Protein AF-0000000078547841 (afdb_homodimer)

Solvent-accessible surface area (backbone atoms only — not comparable to full-atom values): 15815 Å² total; per-residue (Å²): 136,62,46,49,28,33,19,36,40,67,31,42,37,15,54,51,35,58,75,39,61,17,53,66,56,80,77,38,62,38,64,30,73,57,40,68,60,50,42,42,52,40,27,74,70,64,41,69,25,53,32,37,41,40,32,30,44,45,35,71,50,67,83,92,52,48,60,44,21,42,38,66,70,71,72,32,65,69,44,47,48,27,49,48,55,21,38,34,76,82,11,38,43,34,33,45,30,30,21,49,70,50,48,67,66,54,50,33,54,57,49,37,66,69,43,46,90,58,23,65,27,63,45,61,44,81,52,56,55,35,48,34,37,35,34,34,20,55,45,65,64,93,49,68,76,65,60,29,57,54,44,61,31,44,62,44,75,135,62,45,50,28,32,19,36,43,70,30,43,40,15,56,52,34,59,77,38,61,15,52,67,56,80,75,40,62,40,67,30,73,55,38,66,60,49,41,44,51,40,26,74,68,65,41,70,24,54,32,38,42,41,34,31,48,42,35,70,49,68,84,90,50,48,60,45,22,41,36,65,71,72,71,32,65,69,45,47,48,28,50,47,55,22,39,34,77,83,10,38,43,34,33,44,30,31,22,48,71,49,50,67,66,56,49,34,54,56,50,37,66,70,43,46,89,60,26,66,27,64,47,62,44,80,51,59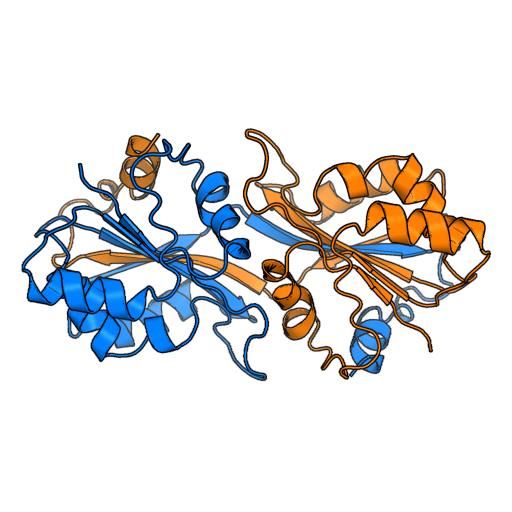,54,37,47,34,37,37,35,34,18,54,45,65,64,91,50,68,76,65,59,29,56,54,45,62,32,43,62,48,77

Foldseek 3Di:
DAEAEAAAPPPQVVCCCVLVVPPPDPPHDPPDNCSQVVLQVCLVVQAADQEYEYRAFDPDADPPFFKRPDDCSCLDLSNLQSNLSRYDPNHDYYGDIDGDPDDQVRVQVVSCVSNVVRDVDDHDDDTPDDDDDDDDDPDDDPDPVVCCCVVVVVVVD/DAEAEAAAPPPQCVCCCVLVVDPPDPPHDPPDNCSQVVLQVCLVVQAADQEYEYRAFDPDADPPFFKRPDDCSCLDLSNLQSNLSRYDPNHDYYGDIDGDPDDQVRVQVVSCVSNVVRDVDDHDDDTPDDDDDDDDDPDDDPDPVPCCCVVVVVVVD

Secondary structure (DSSP, 8-state):
--EEEEESSGGGHHIIIIITT----GGGEE--TTHHHHHHHHHHTT--EEEEEEE---SSPPTT-SEEES-GGGGSHHHHHHHHHHEEEEEEEEEEEEEES--HHHHHHHHHHHHTTT-SEEEEEE-SEEEEEEEEESS--SSGGG-THHHHHHTT-/--EEEEE-SGGGHHIIIIITT----GGGEE--TTHHHHHHHHHHTT--EEEEEEE---SSPPTT-SEEES-GGGGSHHHHHHHHHHEEEEEEEEEEEEEES--HHHHHHHHHHHHTTT-SEEEEEE-SEEEEEEEEESS--S-GGG-THHHHHHTT-

Sequence (314 aa):
MDITVVEISAQMVYIARKWFGMHFNDRHRIVIEDGAKFVEKEARNGRKYNAVLIDACDSLPAENVTIICPVSVFLEESFIKNTAQLMTNTGVAAFNVFSYTLTSDKVRELLTHRFSKYFDYCNTKETKVRNVIFYCMLHRPREEKQIDLMQFVQNISMDITVVEISAQMVYIARKWFGMHFNDRHRIVIEDGAKFVEKEARNGRKYNAVLIDACDSLPAENVTIICPVSVFLEESFIKNTAQLMTNTGVAAFNVFSYTLTSDKVRELLTHRFSKYFDYCNTKETKVRNVIFYCMLHRPREEKQIDLMQFVQNIS

Structure (mmCIF, N/CA/C/O backbone):
data_AF-0000000078547841-model_v1
#
loop_
_entity.id
_entity.type
_entity.pdbx_description
1 polymer 'PABS domain-containing protein'
#
loop_
_atom_site.group_PDB
_atom_site.id
_atom_site.type_symbol
_atom_site.label_atom_id
_atom_site.label_alt_id
_atom_site.label_comp_id
_atom_site.label_asym_id
_atom_site.label_entity_id
_atom_site.label_seq_id
_atom_site.pdbx_PDB_ins_code
_atom_site.Cartn_x
_atom_site.Cartn_y
_atom_site.Cartn_z
_atom_site.occupancy
_atom_site.B_iso_or_equiv
_atom_site.auth_seq_id
_atom_site.auth_comp_id
_atom_site.auth_asym_id
_atom_site.auth_atom_id
_atom_site.pdbx_PDB_model_num
ATOM 1 N N . MET A 1 1 ? -16.047 -23.172 -3.299 1 33.19 1 MET A N 1
ATOM 2 C CA . MET A 1 1 ? -14.797 -22.672 -3.85 1 33.19 1 MET A CA 1
ATOM 3 C C . MET A 1 1 ? -13.828 -22.281 -2.736 1 33.19 1 MET A C 1
ATOM 5 O O . MET A 1 1 ? -14.18 -21.516 -1.843 1 33.19 1 MET A O 1
ATOM 9 N N . ASP A 1 2 ? -12.742 -23.109 -2.451 1 44.53 2 ASP A N 1
ATOM 10 C CA . ASP A 1 2 ? -11.781 -22.969 -1.36 1 44.53 2 ASP A CA 1
ATOM 11 C C . ASP A 1 2 ? -10.727 -21.922 -1.688 1 44.53 2 ASP A C 1
ATOM 13 O O . ASP A 1 2 ? -10.102 -21.969 -2.75 1 44.53 2 ASP A O 1
ATOM 17 N N . ILE A 1 3 ? -10.828 -20.656 -1.245 1 43.09 3 ILE A N 1
ATOM 18 C CA . ILE A 1 3 ? -9.82 -19.625 -1.423 1 43.09 3 ILE A CA 1
ATOM 19 C C . ILE A 1 3 ? -8.953 -19.531 -0.167 1 43.09 3 ILE A C 1
ATOM 21 O O . ILE A 1 3 ? -9.469 -19.547 0.952 1 43.09 3 ILE A O 1
ATOM 25 N N . THR A 1 4 ? -7.648 -19.719 -0.216 1 45.94 4 THR A N 1
ATOM 26 C CA . THR A 1 4 ? -6.703 -19.516 0.878 1 45.94 4 THR A CA 1
ATOM 27 C C . THR A 1 4 ? -5.922 -18.219 0.7 1 45.94 4 THR A C 1
ATOM 29 O O . THR A 1 4 ? -5.387 -17.953 -0.378 1 45.94 4 THR A O 1
ATOM 32 N N . VAL A 1 5 ? -6.203 -17.281 1.557 1 45.31 5 VAL A N 1
ATOM 33 C CA . VAL A 1 5 ? -5.398 -16.062 1.549 1 45.31 5 VAL A CA 1
ATOM 34 C C . VAL A 1 5 ? -4.211 -16.219 2.496 1 45.31 5 VAL A C 1
ATOM 36 O O . VAL A 1 5 ? -4.375 -16.656 3.637 1 45.31 5 VAL A O 1
ATOM 39 N N . VAL A 1 6 ? -3.012 -16.172 2.041 1 44.88 6 VAL A N 1
ATOM 40 C CA . VAL A 1 6 ? -1.812 -16.188 2.873 1 44.88 6 VAL A CA 1
ATOM 41 C C . VAL A 1 6 ? -1.4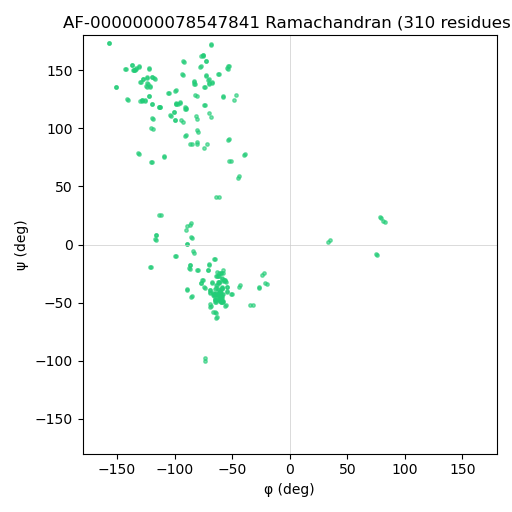06 -14.758 3.225 1 44.88 6 VAL A C 1
ATOM 43 O O . VAL A 1 6 ? -1.187 -13.93 2.336 1 44.88 6 VAL A O 1
ATOM 46 N N . GLU A 1 7 ? -1.906 -14.352 4.383 1 42.44 7 GLU A N 1
ATOM 47 C CA . GLU A 1 7 ? -1.508 -13.031 4.867 1 42.44 7 GLU A CA 1
ATOM 48 C C . GLU A 1 7 ? -0.293 -13.125 5.785 1 42.44 7 GLU A C 1
ATOM 50 O O . GLU A 1 7 ? -0.242 -13.984 6.672 1 42.44 7 GLU A O 1
ATOM 55 N N . ILE A 1 8 ? 0.848 -12.742 5.328 1 39.62 8 ILE A N 1
ATOM 56 C CA . ILE A 1 8 ? 1.891 -12.648 6.344 1 39.62 8 ILE A CA 1
ATOM 57 C C . ILE A 1 8 ? 1.646 -11.43 7.223 1 39.62 8 ILE A C 1
ATOM 59 O O . ILE A 1 8 ? 1.588 -11.539 8.453 1 39.62 8 ILE A O 1
ATOM 63 N N . SER A 1 9 ? 2.23 -10.414 7.07 1 39.59 9 SER A N 1
ATOM 64 C CA . SER A 1 9 ? 2.086 -9.328 8.039 1 39.59 9 SER A CA 1
ATOM 65 C C . SER A 1 9 ? 0.682 -8.734 7.996 1 39.59 9 SER A C 1
ATOM 67 O O . SER A 1 9 ? 0.081 -8.625 6.926 1 39.59 9 SER A O 1
ATOM 69 N N . ALA A 1 10 ? -0.112 -8.977 9.055 1 38.31 10 ALA A N 1
ATOM 70 C CA . ALA A 1 10 ? -1.427 -8.383 9.281 1 38.31 10 ALA A CA 1
ATOM 71 C C . ALA A 1 10 ? -1.601 -7.105 8.461 1 38.31 10 ALA A C 1
ATOM 73 O O . ALA A 1 10 ? -2.727 -6.672 8.211 1 38.31 10 ALA A O 1
ATOM 74 N N . GLN A 1 11 ? -0.599 -6.523 8.359 1 37.47 11 GLN A N 1
ATOM 75 C CA . GLN A 1 11 ? -0.683 -5.137 7.918 1 37.47 11 GLN A CA 1
ATOM 76 C C . GLN A 1 11 ? -1.225 -5.051 6.492 1 37.47 11 GLN A C 1
ATOM 78 O O . GLN A 1 11 ? -1.915 -4.09 6.145 1 37.47 11 GLN A O 1
ATOM 83 N N . MET A 1 12 ? -0.71 -5.824 5.672 1 38.03 12 MET A N 1
ATOM 84 C CA . MET A 1 12 ? -1.088 -5.578 4.281 1 38.03 12 MET A CA 1
ATOM 85 C C . MET A 1 12 ? -2.336 -6.371 3.91 1 38.03 12 MET A C 1
ATOM 87 O O . MET A 1 12 ? -2.6 -6.602 2.729 1 38.03 12 MET A O 1
ATOM 91 N N . VAL A 1 13 ? -2.969 -6.902 4.918 1 38.12 13 VAL A N 1
ATOM 92 C CA . VAL A 1 13 ? -4.141 -7.66 4.492 1 38.12 13 VAL A CA 1
ATOM 93 C C . VAL A 1 13 ? -5.09 -6.75 3.719 1 38.12 13 VAL A C 1
ATOM 95 O O . VAL A 1 13 ? -5.957 -7.23 2.98 1 38.12 13 VAL A O 1
ATOM 98 N N . TYR A 1 14 ? -4.902 -5.434 4.086 1 37.12 14 TYR A N 1
ATOM 99 C CA . TYR A 1 14 ? -5.992 -4.547 3.691 1 37.12 14 TYR A CA 1
ATOM 100 C C . TYR A 1 14 ? -6.105 -4.465 2.176 1 37.12 14 TYR A C 1
ATOM 102 O O . TYR A 1 14 ? -7.207 -4.316 1.638 1 37.12 14 TYR A O 1
ATOM 110 N N . ILE A 1 15 ? -4.91 -4.48 1.729 1 39.69 15 ILE A N 1
ATOM 111 C CA . ILE A 1 15 ? -5.102 -4.195 0.311 1 39.69 15 ILE A CA 1
ATOM 112 C C . ILE A 1 15 ? -6.062 -5.211 -0.298 1 39.69 15 ILE A C 1
ATOM 114 O O . ILE A 1 15 ? -6.801 -4.898 -1.234 1 39.69 15 ILE A O 1
ATOM 118 N N . ALA A 1 16 ? -5.867 -6.32 0.369 1 42.19 16 ALA A N 1
ATOM 119 C CA . ALA A 1 16 ? -6.637 -7.398 -0.25 1 42.19 16 ALA A CA 1
ATOM 120 C C . ALA A 1 16 ? -8.133 -7.16 -0.09 1 42.19 16 ALA A C 1
ATOM 122 O O . ALA A 1 16 ? -8.914 -7.445 -1.001 1 42.19 16 ALA A O 1
ATOM 123 N N . ARG A 1 17 ? -8.406 -6.754 1.161 1 40.66 17 ARG A N 1
ATOM 124 C CA . ARG A 1 17 ? -9.852 -6.695 1.352 1 40.66 17 ARG A CA 1
ATOM 125 C C . ARG A 1 17 ? -10.477 -5.652 0.433 1 40.66 17 ARG A C 1
ATOM 127 O O . ARG A 1 17 ? -11.531 -5.898 -0.168 1 40.66 17 ARG A O 1
ATOM 134 N N . LYS A 1 18 ? -10 -4.473 0.771 1 40.25 18 LYS A N 1
ATOM 135 C CA . LYS A 1 18 ? -10.672 -3.33 0.157 1 40.25 18 LYS A CA 1
ATOM 136 C C . LYS A 1 18 ? -10.469 -3.322 -1.355 1 40.25 18 LYS A C 1
ATOM 138 O O . LYS A 1 18 ? -11.398 -3.014 -2.107 1 40.25 18 LYS A O 1
ATOM 143 N N . TRP A 1 19 ? -9.18 -3.285 -1.521 1 39 19 TRP A N 1
ATOM 144 C CA . TRP A 1 19 ? -8.898 -3.139 -2.945 1 39 19 TRP A CA 1
ATOM 145 C C . TRP A 1 19 ? -9.531 -4.273 -3.746 1 39 19 TRP A C 1
ATOM 147 O O . TRP A 1 19 ? -9.734 -4.148 -4.957 1 39 19 TRP A O 1
ATOM 157 N N . PHE A 1 20 ? -9.523 -5.363 -2.869 1 41.03 20 PHE A N 1
ATOM 158 C CA . PHE A 1 20 ? -10.203 -6.441 -3.582 1 41.03 20 PHE A CA 1
ATOM 159 C C . PHE A 1 20 ? -11.711 -6.367 -3.373 1 41.03 20 PHE A C 1
ATOM 161 O O . PHE A 1 20 ? -12.461 -7.176 -3.924 1 41.03 20 PHE A O 1
ATOM 168 N N . GLY A 1 21 ? -12.094 -5.215 -2.928 1 38.94 21 GLY A N 1
ATOM 169 C CA . GLY A 1 21 ? -13.523 -5.172 -2.688 1 38.94 21 GLY A CA 1
ATOM 170 C C . GLY A 1 21 ? -14.094 -6.488 -2.186 1 38.94 21 GLY A C 1
ATOM 171 O O . GLY A 1 21 ? -15.289 -6.75 -2.328 1 38.94 21 GLY A O 1
ATOM 172 N N . MET A 1 22 ? -13.297 -7.379 -1.97 1 37.25 22 MET A N 1
ATOM 173 C CA . MET A 1 22 ? -13.797 -8.703 -1.611 1 37.25 22 MET A CA 1
ATOM 174 C C . MET A 1 22 ? -14.18 -8.758 -0.137 1 37.25 22 MET A C 1
ATOM 176 O O . MET A 1 22 ? -13.414 -8.328 0.727 1 37.25 22 MET A O 1
ATOM 180 N N . HIS A 1 23 ? -15.305 -8.414 0.201 1 37.41 23 HIS A N 1
ATOM 181 C CA . HIS A 1 23 ? -15.789 -8.812 1.518 1 37.41 23 HIS A CA 1
ATOM 182 C C . HIS A 1 23 ? -15.359 -10.234 1.854 1 37.41 23 HIS A C 1
ATOM 184 O O . HIS A 1 23 ? -15.805 -11.188 1.216 1 37.41 23 HIS A O 1
ATOM 190 N N . PHE A 1 24 ? -14.102 -10.398 2.227 1 36.31 24 PHE A N 1
ATOM 191 C CA . PHE A 1 24 ? -13.695 -11.727 2.66 1 36.31 24 PHE A CA 1
ATOM 192 C C . PHE A 1 24 ? -14.633 -12.25 3.744 1 36.31 24 PHE A C 1
ATOM 194 O O . PHE A 1 24 ? -14.906 -11.555 4.727 1 36.31 24 PHE A O 1
ATOM 201 N N . ASN A 1 25 ? -15.531 -12.852 3.314 1 36.34 25 ASN A N 1
ATOM 202 C CA . ASN A 1 25 ? -16.094 -13.625 4.418 1 36.34 25 ASN A CA 1
ATOM 203 C C . ASN A 1 25 ? -15.008 -14.367 5.195 1 36.34 25 ASN A C 1
ATOM 205 O O . ASN A 1 25 ? -13.938 -14.648 4.656 1 36.34 25 ASN A O 1
ATOM 209 N N . ASP A 1 26 ? -14.977 -14.109 6.543 1 40.5 26 ASP A N 1
ATOM 210 C CA . ASP A 1 26 ? -14.094 -14.68 7.555 1 40.5 26 ASP A CA 1
ATOM 211 C C . ASP A 1 26 ? -13.523 -16.016 7.0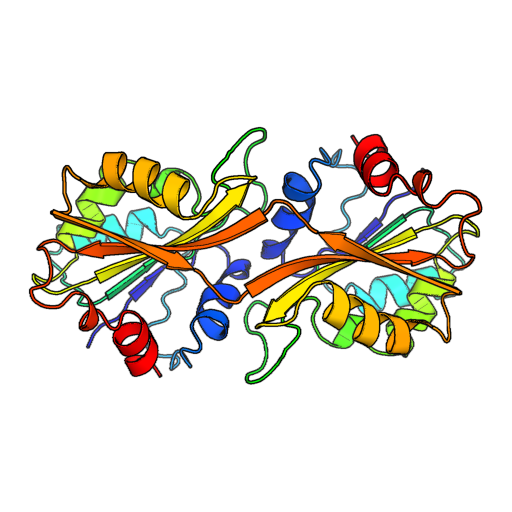94 1 40.5 26 ASP A C 1
ATOM 213 O O . ASP A 1 26 ? -12.516 -16.484 7.629 1 40.5 26 ASP A O 1
ATOM 217 N N . ARG A 1 27 ? -14.188 -16.672 6.219 1 35.16 27 ARG A N 1
ATOM 218 C CA . ARG A 1 27 ? -13.812 -18.078 6.211 1 35.16 27 ARG A CA 1
ATOM 219 C C . ARG A 1 27 ? -12.398 -18.281 5.676 1 35.16 27 ARG A C 1
ATOM 221 O O . ARG A 1 27 ? -11.734 -19.25 6.008 1 35.16 27 ARG A O 1
ATOM 228 N N . HIS A 1 28 ? -11.93 -17.781 4.523 1 41.41 28 HIS A N 1
ATOM 229 C CA . HIS A 1 28 ? -10.68 -18.406 4.105 1 41.41 28 HIS A CA 1
ATOM 230 C C . HIS A 1 28 ? -9.531 -17.406 4.145 1 41.41 28 HIS A C 1
ATOM 232 O O . HIS A 1 28 ? -8.852 -17.203 3.137 1 41.41 28 HIS A O 1
ATOM 238 N N . ARG A 1 29 ? -9.664 -16.438 4.953 1 45.22 29 ARG A N 1
ATOM 239 C CA . ARG A 1 29 ? -8.469 -15.617 5.145 1 45.22 29 ARG A CA 1
ATOM 240 C C . ARG A 1 29 ? -7.445 -16.328 6.012 1 45.22 29 ARG A C 1
ATOM 242 O O . ARG A 1 29 ? -7.75 -16.75 7.129 1 45.22 29 ARG A O 1
ATOM 249 N N . ILE A 1 30 ? -6.582 -17.234 5.508 1 40.22 30 ILE A N 1
ATOM 250 C CA . ILE A 1 30 ? -5.543 -17.734 6.398 1 40.22 30 ILE A CA 1
ATOM 251 C C . ILE A 1 30 ? -4.355 -16.781 6.398 1 40.22 30 ILE A C 1
ATOM 253 O O . ILE A 1 30 ? -3.732 -16.547 5.359 1 40.22 30 ILE A O 1
ATOM 257 N N . VAL A 1 31 ? -4.434 -15.789 7.258 1 44.47 31 VAL A N 1
ATOM 258 C CA . VAL A 1 31 ? -3.248 -15 7.582 1 44.47 31 VAL A CA 1
ATOM 259 C C . VAL A 1 31 ? -2.111 -15.93 8 1 44.47 31 VAL A C 1
ATOM 261 O O . VAL A 1 31 ? -2.166 -16.547 9.07 1 44.47 31 VAL A O 1
ATOM 264 N N . ILE A 1 32 ? -1.515 -16.672 7.098 1 46.28 32 ILE A N 1
ATOM 265 C CA . ILE A 1 32 ? -0.517 -17.594 7.617 1 46.28 32 ILE A CA 1
ATOM 266 C C . ILE A 1 32 ? 0.805 -16.859 7.84 1 46.28 32 ILE A C 1
ATOM 268 O O . ILE A 1 32 ? 1.308 -16.188 6.938 1 46.28 32 ILE A O 1
ATOM 272 N N . GLU A 1 33 ? 1.204 -16.672 9.008 1 53.75 33 GLU A N 1
ATOM 273 C CA . GLU A 1 33 ? 2.504 -16.156 9.438 1 53.75 33 GLU A CA 1
ATOM 274 C C . GLU A 1 33 ? 3.613 -16.609 8.5 1 53.75 33 GLU A C 1
ATOM 276 O O . GLU A 1 33 ? 4.48 -15.828 8.109 1 53.75 33 GLU A O 1
ATOM 281 N N . ASP A 1 34 ? 3.773 -17.859 8.195 1 66.62 34 ASP A N 1
ATOM 282 C CA . ASP A 1 34 ? 4.773 -18.344 7.246 1 66.62 34 ASP A CA 1
ATOM 283 C C . ASP A 1 34 ? 4.117 -18.828 5.957 1 66.62 34 ASP A C 1
ATOM 285 O O . ASP A 1 34 ? 3.953 -20.031 5.754 1 66.62 34 ASP A O 1
ATOM 289 N N . GLY A 1 35 ? 3.688 -18.016 5.129 1 73.56 35 GLY A N 1
ATOM 290 C CA . GLY A 1 35 ? 2.959 -18.297 3.902 1 73.56 35 GLY A CA 1
ATOM 291 C C . GLY A 1 35 ? 3.678 -19.266 2.992 1 73.56 35 GLY A C 1
ATOM 292 O O . GLY A 1 35 ? 3.053 -20.156 2.418 1 73.56 35 GLY A O 1
ATOM 293 N N . ALA A 1 36 ? 4.965 -19.156 2.969 1 82.88 36 ALA A N 1
ATOM 294 C CA . ALA A 1 36 ? 5.727 -20.031 2.088 1 82.88 36 ALA A CA 1
ATOM 295 C C . ALA A 1 36 ? 5.684 -21.484 2.586 1 82.88 36 ALA A C 1
ATOM 297 O O . ALA A 1 36 ? 5.527 -22.406 1.795 1 82.88 36 ALA A O 1
ATOM 298 N N . LYS A 1 37 ? 5.809 -21.656 3.855 1 84.06 37 LYS A N 1
ATOM 299 C CA . LYS A 1 37 ? 5.762 -23 4.441 1 84.06 37 LYS A CA 1
ATOM 300 C C . LYS A 1 37 ? 4.379 -23.625 4.277 1 84.06 37 LYS A C 1
ATOM 302 O O . LYS A 1 37 ? 4.258 -24.812 3.998 1 84.06 37 LYS A O 1
ATOM 307 N N . PHE A 1 38 ? 3.43 -22.844 4.496 1 81.81 38 PHE A N 1
ATOM 308 C CA . PHE A 1 38 ? 2.061 -23.312 4.328 1 81.81 38 PHE A CA 1
ATOM 309 C C . PHE A 1 38 ? 1.827 -23.797 2.904 1 81.81 38 PHE A C 1
ATOM 311 O O . PHE A 1 38 ? 1.297 -24.891 2.697 1 81.81 38 PHE A O 1
ATOM 318 N N . VAL A 1 39 ? 2.223 -22.984 1.973 1 86.19 39 VAL A N 1
ATOM 319 C CA . VAL A 1 39 ? 2.023 -23.328 0.568 1 86.19 39 VAL A CA 1
ATOM 320 C C . VAL A 1 39 ? 2.768 -24.625 0.24 1 86.19 39 VAL A C 1
ATOM 322 O O . VAL A 1 39 ? 2.229 -25.5 -0.44 1 86.19 39 VAL A O 1
ATOM 325 N N . GLU A 1 40 ? 3.953 -24.703 0.75 1 90.25 40 GLU A N 1
ATOM 326 C CA . GLU A 1 40 ? 4.742 -25.906 0.529 1 90.25 40 GLU A CA 1
ATOM 327 C C . GLU A 1 40 ? 4.035 -27.141 1.088 1 90.25 40 GLU A C 1
ATOM 329 O O . GLU A 1 40 ? 3.951 -28.172 0.418 1 90.25 40 GLU A O 1
ATOM 334 N N . LYS A 1 41 ? 3.584 -27.062 2.277 1 87.88 41 LYS A N 1
ATOM 335 C CA . LYS A 1 41 ? 2.9 -28.172 2.934 1 87.88 41 LYS A CA 1
ATOM 336 C C . LYS A 1 41 ? 1.642 -28.562 2.172 1 87.88 41 LYS A C 1
ATOM 338 O O . LYS A 1 41 ? 1.395 -29.75 1.95 1 87.88 41 LYS A O 1
ATOM 343 N N . GLU A 1 42 ? 0.858 -27.547 1.832 1 85.19 42 GLU A N 1
ATOM 344 C CA . GLU A 1 42 ? -0.371 -27.828 1.092 1 85.19 42 GLU A CA 1
ATOM 345 C C . GLU A 1 42 ? -0.074 -28.5 -0.242 1 85.19 42 GLU A C 1
ATOM 347 O O . GLU A 1 42 ? -0.79 -29.422 -0.651 1 85.19 42 GLU A O 1
ATOM 352 N N . ALA A 1 43 ? 0.942 -28.031 -0.88 1 90.38 43 ALA A N 1
ATOM 353 C CA . ALA A 1 43 ? 1.34 -28.625 -2.154 1 90.38 43 ALA A CA 1
ATOM 354 C C . ALA A 1 43 ? 1.738 -30.094 -1.979 1 90.38 43 ALA A C 1
ATOM 356 O O . ALA A 1 43 ? 1.315 -30.953 -2.752 1 90.38 43 ALA A O 1
ATOM 357 N N . ARG A 1 44 ? 2.506 -30.359 -0.983 1 94.44 44 ARG A N 1
ATOM 358 C CA . ARG A 1 44 ? 2.951 -31.734 -0.703 1 94.44 44 ARG A CA 1
ATOM 359 C C . ARG A 1 44 ? 1.767 -32.656 -0.419 1 94.44 44 ARG A C 1
ATOM 361 O O . ARG A 1 44 ? 1.788 -33.812 -0.776 1 94.44 44 ARG A O 1
ATOM 368 N N . ASN A 1 45 ? 0.791 -32.062 0.15 1 93.31 45 ASN A N 1
ATOM 369 C CA . ASN A 1 45 ? -0.383 -32.844 0.522 1 93.31 45 ASN A CA 1
ATOM 370 C C . ASN A 1 45 ? -1.345 -33 -0.651 1 93.31 45 ASN A C 1
ATOM 372 O O . ASN A 1 45 ? -2.389 -33.656 -0.521 1 93.31 45 ASN A O 1
ATOM 376 N N . GLY A 1 46 ? -1.092 -32.406 -1.667 1 92.81 46 GLY A N 1
ATOM 377 C CA . GLY A 1 46 ? -1.881 -32.562 -2.877 1 92.81 46 GLY A CA 1
ATOM 378 C C . GLY A 1 46 ? -3.156 -31.734 -2.875 1 92.81 46 GLY A C 1
ATOM 379 O O . GLY A 1 46 ? -4.098 -32.031 -3.615 1 92.81 46 GLY A O 1
ATOM 380 N N . ARG A 1 47 ? -3.152 -30.719 -2.02 1 83.75 47 ARG A N 1
ATOM 381 C CA . ARG A 1 47 ? -4.332 -29.859 -1.967 1 83.75 47 ARG A CA 1
ATOM 382 C C . ARG A 1 47 ? -4.422 -28.969 -3.203 1 83.75 47 ARG A C 1
ATOM 384 O O . ARG A 1 47 ? -3.398 -28.562 -3.752 1 83.75 47 ARG A O 1
ATOM 391 N N . LYS A 1 48 ? -5.711 -28.75 -3.598 1 83.88 48 LYS A N 1
ATOM 392 C CA . LYS A 1 48 ? -5.938 -27.891 -4.762 1 83.88 48 LYS A CA 1
ATOM 393 C C . LYS A 1 48 ? -6.844 -26.719 -4.41 1 83.88 48 LYS A C 1
ATOM 395 O O . LYS A 1 48 ? -7.805 -26.875 -3.65 1 83.88 48 LYS A O 1
ATOM 400 N N . TYR A 1 49 ? -6.441 -25.594 -4.949 1 77.81 49 TYR A N 1
ATOM 401 C CA . TYR A 1 49 ? -7.215 -24.375 -4.738 1 77.81 49 TYR A CA 1
ATOM 402 C C . TYR A 1 49 ? -7.625 -23.75 -6.066 1 77.81 49 TYR A C 1
ATOM 404 O O . TYR A 1 49 ? -6.863 -23.797 -7.035 1 77.81 49 TYR A O 1
ATOM 412 N N . ASN A 1 50 ? -8.828 -23.172 -6.105 1 76.19 50 ASN A N 1
ATOM 413 C CA . ASN A 1 50 ? -9.273 -22.438 -7.289 1 76.19 50 ASN A CA 1
ATOM 414 C C . ASN A 1 50 ? -8.688 -21.031 -7.324 1 76.19 50 ASN A C 1
ATOM 416 O O . ASN A 1 50 ? -8.641 -20.406 -8.383 1 76.19 50 ASN A O 1
ATOM 420 N N . ALA A 1 51 ? -8.305 -20.594 -6.113 1 77.5 51 ALA A N 1
ATOM 421 C CA . ALA A 1 51 ? -7.738 -19.266 -6.02 1 77.5 51 ALA A CA 1
ATOM 422 C C . ALA A 1 51 ? -6.746 -19.172 -4.863 1 77.5 51 ALA A C 1
ATOM 424 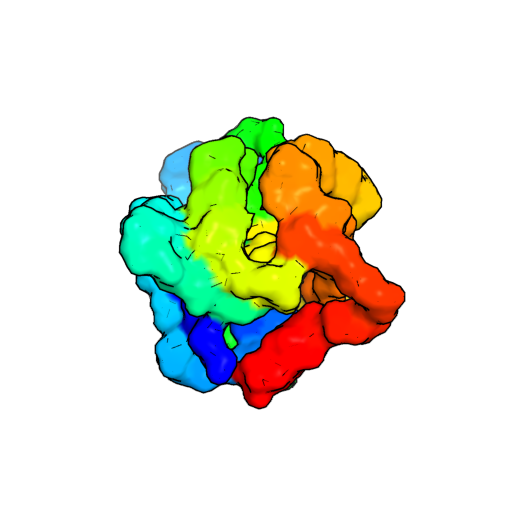O O . ALA A 1 51 ? -6.992 -19.703 -3.779 1 77.5 51 ALA A O 1
ATOM 425 N N . VAL A 1 52 ? -5.633 -18.562 -5.137 1 80.06 52 VAL A N 1
ATOM 426 C CA . VAL A 1 52 ? -4.641 -18.203 -4.129 1 80.06 52 VAL A CA 1
ATOM 427 C C . VAL A 1 52 ? -4.281 -16.719 -4.254 1 80.06 52 VAL A C 1
ATOM 429 O O . VAL A 1 52 ? -3.947 -16.25 -5.34 1 80.06 52 VAL A O 1
ATOM 432 N N . LEU A 1 53 ? -4.43 -16 -3.176 1 79.25 53 LEU A N 1
ATOM 433 C CA . LEU A 1 53 ? -4.031 -14.594 -3.148 1 79.25 53 LEU A CA 1
ATOM 434 C C . LEU A 1 53 ? -2.854 -14.383 -2.205 1 79.25 53 LEU A C 1
ATOM 436 O O . LEU A 1 53 ? -2.934 -14.711 -1.02 1 79.25 53 LEU A O 1
ATOM 440 N N . ILE A 1 54 ? -1.813 -13.93 -2.818 1 80.44 54 ILE A N 1
ATOM 441 C CA . ILE A 1 54 ? -0.625 -13.594 -2.041 1 80.44 54 ILE A CA 1
ATOM 442 C C . ILE A 1 54 ? -0.569 -12.094 -1.802 1 80.44 54 ILE A C 1
ATOM 444 O O . ILE A 1 54 ? -0.395 -11.312 -2.742 1 80.44 54 ILE A O 1
ATOM 448 N N . ASP A 1 55 ? -0.812 -11.664 -0.667 1 74.94 55 ASP A N 1
ATOM 449 C CA . ASP A 1 55 ? -0.706 -10.281 -0.214 1 74.94 55 ASP A CA 1
ATOM 450 C C . ASP A 1 55 ? 0.295 -10.156 0.933 1 74.94 55 ASP A C 1
ATOM 452 O O . ASP A 1 55 ? -0.096 -10.078 2.1 1 74.94 55 ASP A O 1
ATOM 456 N N . ALA A 1 56 ? 1.618 -10.32 0.553 1 72.62 56 ALA A N 1
ATOM 457 C CA . ALA A 1 56 ? 2.697 -10.367 1.536 1 72.62 56 ALA A CA 1
ATOM 458 C C . ALA A 1 56 ? 3.693 -9.234 1.305 1 72.62 56 ALA A C 1
ATOM 460 O O . ALA A 1 56 ? 4.426 -9.234 0.312 1 72.62 56 ALA A O 1
ATOM 461 N N . CYS A 1 57 ? 3.623 -8.367 2.184 1 70.5 57 CYS A N 1
ATOM 462 C CA . CYS A 1 57 ? 4.535 -7.238 2.039 1 70.5 57 CYS A CA 1
ATOM 463 C C . CYS A 1 57 ? 5.379 -7.051 3.295 1 70.5 57 CYS A C 1
ATOM 465 O O . CYS A 1 57 ? 4.902 -7.289 4.406 1 70.5 57 CYS A O 1
ATOM 467 N N . ASP A 1 58 ? 6.641 -6.816 2.98 1 59.94 58 ASP A N 1
ATOM 468 C CA . ASP A 1 58 ? 7.547 -6.547 4.09 1 59.94 58 ASP A CA 1
ATOM 469 C C . ASP A 1 58 ? 7.32 -5.148 4.656 1 59.94 58 ASP A C 1
ATOM 471 O O . ASP A 1 58 ? 7.012 -4.211 3.914 1 59.94 58 ASP A O 1
ATOM 475 N N . SER A 1 59 ? 7.312 -5.184 5.918 1 55.72 59 SER A N 1
ATOM 476 C CA . SER A 1 59 ? 7.223 -3.881 6.57 1 55.72 59 SER A CA 1
ATOM 477 C C . SER A 1 59 ? 8.445 -3.025 6.273 1 55.72 59 SER A C 1
ATOM 479 O O . SER A 1 59 ? 8.383 -1.797 6.332 1 55.72 59 SER A O 1
ATOM 481 N N . LEU A 1 60 ? 9.586 -3.703 6 1 55.34 60 LEU A N 1
ATOM 482 C CA . LEU A 1 60 ? 10.828 -3.01 5.695 1 55.34 60 LEU A CA 1
ATOM 483 C C . LEU A 1 60 ? 11.477 -3.58 4.434 1 55.34 60 LEU A C 1
ATOM 485 O O . LEU A 1 60 ? 12.336 -4.461 4.516 1 55.34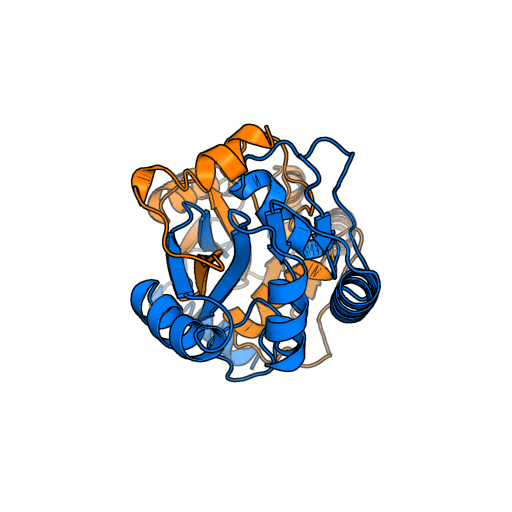 60 LEU A O 1
ATOM 489 N N . PRO A 1 61 ? 10.898 -3.15 3.318 1 57.41 61 PRO A N 1
ATOM 490 C CA . PRO A 1 61 ? 11.523 -3.693 2.107 1 57.41 61 PRO A CA 1
ATOM 491 C C . PRO A 1 61 ? 12.992 -3.301 1.967 1 57.41 61 PRO A C 1
ATOM 493 O O . PRO A 1 61 ? 13.414 -2.283 2.521 1 57.41 61 PRO A O 1
ATOM 496 N N . ALA A 1 62 ? 13.781 -4.195 1.392 1 60.03 62 ALA A N 1
ATOM 497 C CA . ALA A 1 62 ? 15.188 -3.916 1.115 1 60.03 62 ALA A CA 1
ATOM 498 C C . ALA A 1 62 ? 15.344 -2.631 0.308 1 60.03 62 ALA A C 1
ATOM 500 O O . ALA A 1 62 ? 14.414 -2.207 -0.383 1 60.03 62 ALA A O 1
ATOM 501 N N . GLU A 1 63 ? 16.453 -2.051 0.536 1 59.5 63 GLU A N 1
ATOM 502 C CA . GLU A 1 63 ? 16.766 -0.848 -0.227 1 59.5 63 GLU A CA 1
ATOM 503 C C . GLU A 1 63 ? 17.047 -1.182 -1.688 1 59.5 63 GLU A C 1
ATOM 505 O O . GLU A 1 63 ? 17.547 -2.266 -1.996 1 59.5 63 GLU A O 1
ATOM 510 N N . ASN A 1 64 ? 16.562 -0.373 -2.602 1 67.62 64 ASN A N 1
ATOM 511 C CA . ASN A 1 64 ? 16.906 -0.461 -4.016 1 67.62 64 ASN A CA 1
ATOM 512 C C . ASN A 1 64 ? 16.141 -1.582 -4.711 1 67.62 64 ASN A C 1
ATOM 514 O O . ASN A 1 64 ? 16.688 -2.264 -5.582 1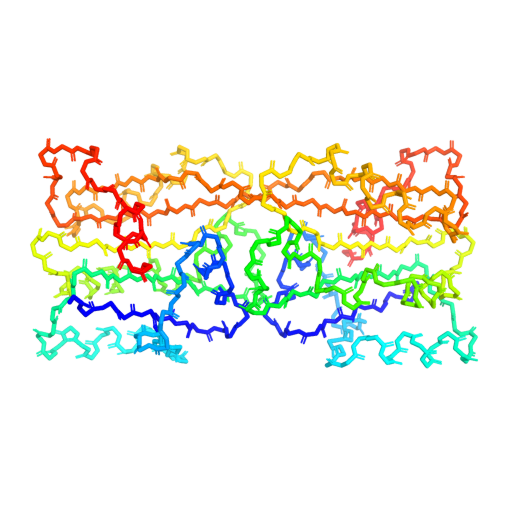 67.62 64 ASN A O 1
ATOM 518 N N . VAL A 1 65 ? 15.055 -1.894 -4.121 1 73.75 65 VAL A N 1
ATOM 519 C CA . VAL A 1 65 ? 14.242 -2.887 -4.816 1 73.75 65 VAL A CA 1
ATOM 520 C C . VAL A 1 65 ? 13.211 -2.188 -5.695 1 73.75 65 VAL A C 1
ATOM 522 O O . VAL A 1 65 ? 12.773 -1.077 -5.383 1 73.75 65 VAL A O 1
ATOM 525 N N . THR A 1 66 ? 12.906 -2.797 -6.816 1 80.69 66 THR A N 1
ATOM 526 C CA . THR A 1 66 ? 11.891 -2.244 -7.711 1 80.69 66 THR A CA 1
ATOM 527 C C . THR A 1 66 ? 10.508 -2.771 -7.348 1 80.69 66 THR A C 1
ATOM 529 O O . THR A 1 66 ? 9.531 -2.018 -7.34 1 80.69 66 THR A O 1
ATOM 532 N N . ILE A 1 67 ? 10.484 -4.016 -6.996 1 84.69 67 ILE A N 1
ATOM 533 C CA . ILE A 1 67 ? 9.25 -4.605 -6.488 1 84.69 67 ILE A CA 1
ATOM 534 C C . ILE A 1 67 ? 9.305 -4.672 -4.965 1 84.69 67 ILE A C 1
ATOM 536 O O . ILE A 1 67 ? 10.125 -5.398 -4.395 1 84.69 67 ILE A O 1
ATOM 540 N N . ILE A 1 68 ? 8.453 -3.928 -4.387 1 76.44 68 ILE A N 1
ATOM 541 C CA . ILE A 1 68 ? 8.438 -3.787 -2.934 1 76.44 68 ILE A CA 1
ATOM 542 C C . ILE A 1 68 ? 7.621 -4.922 -2.316 1 76.44 68 ILE A C 1
ATOM 544 O O . ILE A 1 68 ? 7.969 -5.438 -1.252 1 76.44 68 ILE A O 1
ATOM 548 N N . CYS A 1 69 ? 6.516 -5.086 -2.992 1 78.81 69 CYS A N 1
ATOM 549 C CA . CYS A 1 69 ? 5.621 -6.188 -2.654 1 78.81 69 CYS A CA 1
ATOM 550 C C . CYS A 1 69 ? 5.289 -7.016 -3.889 1 78.81 69 CYS A C 1
ATOM 552 O O . CYS A 1 69 ? 5.172 -6.477 -4.992 1 78.81 69 CYS A O 1
ATOM 554 N N . PRO A 1 70 ? 5.195 -8.453 -3.607 1 81.62 70 PRO A N 1
ATOM 555 C CA . PRO A 1 70 ? 5.363 -9.234 -2.379 1 81.62 70 PRO A CA 1
ATOM 556 C C . PRO A 1 70 ? 6.824 -9.391 -1.973 1 81.62 70 PRO A C 1
ATOM 558 O O . PRO A 1 70 ? 7.723 -9.078 -2.762 1 81.62 70 PRO A O 1
ATOM 561 N N . VAL A 1 71 ? 7.082 -9.766 -0.713 1 79.38 71 VAL A N 1
ATOM 562 C CA . VAL A 1 71 ? 8.43 -10.07 -0.253 1 79.38 71 VAL A CA 1
ATOM 563 C C . VAL A 1 71 ? 9.07 -11.109 -1.174 1 79.38 71 VAL A C 1
ATOM 565 O O . VAL A 1 71 ? 8.375 -11.93 -1.771 1 79.38 71 VAL A O 1
ATOM 568 N N . SER A 1 72 ? 10.336 -11.133 -1.268 1 84.5 72 SER A N 1
ATOM 569 C CA . SER A 1 72 ? 11.086 -11.836 -2.299 1 84.5 72 SER A CA 1
ATOM 570 C C . SER A 1 72 ? 10.836 -13.336 -2.24 1 84.5 72 SER A C 1
ATOM 572 O O . SER A 1 72 ? 10.875 -14.016 -3.266 1 84.5 72 SER A O 1
ATOM 574 N N . VAL A 1 73 ? 10.609 -13.898 -1.062 1 84.44 73 VAL A N 1
ATOM 575 C CA . VAL A 1 73 ? 10.43 -15.336 -0.922 1 84.44 73 VAL A CA 1
ATOM 576 C C . VAL A 1 73 ? 9.234 -15.797 -1.756 1 84.44 73 VAL A C 1
ATOM 578 O O . VAL A 1 73 ? 9.234 -16.906 -2.285 1 84.44 73 VAL A O 1
ATOM 581 N N . PHE A 1 74 ? 8.312 -14.914 -2.021 1 88.06 74 PHE A N 1
ATOM 582 C CA . PHE A 1 74 ? 7.098 -15.266 -2.748 1 88.06 74 PHE A CA 1
ATOM 583 C C . PHE A 1 74 ? 7.301 -15.109 -4.25 1 88.06 74 PHE A C 1
ATOM 585 O O . PHE A 1 74 ? 6.398 -15.398 -5.039 1 88.06 74 PHE A O 1
ATOM 592 N N . LEU A 1 75 ? 8.508 -14.711 -4.594 1 92.5 75 LEU A N 1
ATOM 593 C CA . LEU A 1 75 ? 8.844 -14.594 -6.008 1 92.5 75 LEU A CA 1
ATOM 594 C C . LEU A 1 75 ? 9.953 -15.57 -6.383 1 92.5 75 LEU A C 1
ATOM 596 O O . LEU A 1 75 ? 10.438 -15.555 -7.516 1 92.5 75 LEU A O 1
ATOM 600 N N . GLU A 1 76 ? 10.336 -16.359 -5.43 1 94.69 76 GLU A N 1
ATOM 601 C CA . GLU A 1 76 ? 11.344 -17.375 -5.695 1 94.69 76 GLU A CA 1
ATOM 602 C C . GLU A 1 76 ? 10.742 -18.562 -6.441 1 94.69 76 GLU A C 1
ATOM 604 O O . GLU A 1 76 ? 9.562 -18.891 -6.273 1 94.69 76 GLU A O 1
ATOM 609 N N . GLU A 1 77 ? 11.602 -19.219 -7.172 1 97.06 77 GLU A N 1
ATOM 610 C CA . GLU A 1 77 ? 11.156 -20.297 -8.031 1 97.06 77 GLU A CA 1
ATOM 611 C C . GLU A 1 77 ? 10.453 -21.391 -7.227 1 97.06 77 GLU A C 1
ATOM 613 O O . GLU A 1 77 ? 9.43 -21.922 -7.656 1 97.06 77 GLU A O 1
ATOM 618 N N . SER A 1 78 ? 11 -21.75 -6.059 1 96.38 78 SER A N 1
ATOM 619 C CA . SER A 1 78 ? 10.406 -22.828 -5.258 1 96.38 78 SER A CA 1
ATOM 620 C C . SER A 1 78 ? 8.977 -22.484 -4.855 1 96.38 78 SER A C 1
ATOM 622 O O . SER A 1 78 ? 8.102 -23.344 -4.887 1 96.38 78 SER A O 1
ATOM 624 N N . PHE A 1 79 ? 8.781 -21.281 -4.453 1 93.88 79 PHE A N 1
ATOM 625 C CA . PHE A 1 79 ? 7.434 -20.859 -4.082 1 93.88 79 PHE A CA 1
ATOM 626 C C . PHE A 1 79 ? 6.508 -20.891 -5.289 1 93.88 79 PHE A C 1
ATOM 628 O O . PHE A 1 79 ? 5.363 -21.328 -5.195 1 93.88 79 PHE A O 1
ATOM 635 N N . ILE A 1 80 ? 6.992 -20.406 -6.402 1 97.06 80 ILE A N 1
ATOM 636 C CA . ILE A 1 80 ? 6.203 -20.359 -7.625 1 97.06 80 ILE A CA 1
ATOM 637 C C . ILE A 1 80 ? 5.781 -21.766 -8.031 1 97.06 80 ILE A C 1
ATOM 639 O O . ILE A 1 80 ? 4.613 -22.016 -8.336 1 97.06 80 ILE A O 1
ATOM 643 N N . LYS A 1 81 ? 6.699 -22.641 -7.969 1 97.94 81 LYS A N 1
ATOM 644 C CA . LYS A 1 81 ? 6.43 -24.047 -8.281 1 97.94 81 LYS A CA 1
ATOM 645 C C . LYS A 1 81 ? 5.367 -24.625 -7.344 1 97.94 81 LYS A C 1
ATOM 647 O O . LYS A 1 81 ? 4.41 -25.25 -7.797 1 97.94 81 LYS A O 1
ATOM 652 N N . ASN A 1 82 ? 5.57 -24.406 -6.059 1 95.12 82 ASN A N 1
ATOM 653 C CA . ASN A 1 82 ? 4.621 -24.922 -5.074 1 95.12 82 ASN A CA 1
ATOM 654 C C . ASN A 1 82 ? 3.232 -24.312 -5.27 1 95.12 82 ASN A C 1
ATOM 656 O O . ASN A 1 82 ? 2.223 -25 -5.102 1 95.12 82 ASN A O 1
ATOM 660 N N . THR A 1 83 ? 3.174 -23.078 -5.59 1 93.06 83 THR A N 1
ATOM 661 C CA . THR A 1 83 ? 1.896 -22.422 -5.84 1 93.06 83 THR A CA 1
ATOM 662 C C . THR A 1 83 ? 1.196 -23.047 -7.047 1 93.06 83 THR A C 1
ATOM 664 O O . THR A 1 83 ? -0.01 -23.297 -7.012 1 93.06 83 THR A O 1
ATOM 667 N N . ALA A 1 84 ? 1.985 -23.297 -8.086 1 96.75 84 ALA A N 1
ATOM 668 C CA . ALA A 1 84 ? 1.42 -23.938 -9.266 1 96.75 84 ALA A CA 1
ATOM 669 C C . ALA A 1 84 ? 0.81 -25.281 -8.922 1 96.75 84 ALA A C 1
ATOM 671 O O . ALA A 1 84 ? -0.266 -25.641 -9.414 1 96.75 84 ALA A O 1
ATOM 672 N N . GLN A 1 85 ? 1.452 -25.953 -8.039 1 96.5 85 GLN A N 1
ATOM 673 C CA . GLN A 1 85 ? 0.993 -27.281 -7.641 1 96.5 85 GLN A CA 1
ATOM 674 C C . GLN A 1 85 ? -0.307 -27.188 -6.844 1 96.5 85 GLN A C 1
ATOM 676 O O . GLN A 1 85 ? -1.041 -28.172 -6.738 1 96.5 85 GLN A O 1
ATOM 681 N N . LEU A 1 86 ? -0.596 -26 -6.34 1 91.06 86 LEU A N 1
ATOM 682 C CA . LEU A 1 86 ? -1.805 -25.797 -5.551 1 91.06 86 LEU A CA 1
ATOM 683 C C . LEU A 1 86 ? -2.996 -25.484 -6.453 1 91.06 86 LEU A C 1
ATOM 685 O O . LEU A 1 86 ? -4.145 -25.547 -6.012 1 91.06 86 LEU A O 1
ATOM 689 N N . MET A 1 87 ? -2.695 -25.109 -7.617 1 88.62 87 MET A N 1
ATOM 690 C CA . MET A 1 87 ? -3.766 -24.578 -8.453 1 88.62 87 MET A CA 1
ATOM 691 C C . MET A 1 87 ? -4.551 -25.719 -9.117 1 88.62 87 MET A C 1
ATOM 693 O O . MET A 1 87 ? -3.971 -26.719 -9.531 1 88.62 87 MET A O 1
ATOM 697 N N . THR A 1 88 ? -5.836 -25.547 -9.133 1 86 88 THR A N 1
ATOM 698 C CA . THR A 1 88 ? -6.621 -26.344 -10.062 1 86 88 THR A CA 1
ATOM 699 C C . THR A 1 88 ? -6.332 -25.938 -11.508 1 86 88 THR A C 1
ATOM 701 O O . THR A 1 88 ? -5.684 -24.906 -11.742 1 86 88 THR A O 1
ATOM 704 N N . ASN A 1 89 ? -6.895 -26.719 -12.422 1 90.5 89 ASN A N 1
ATOM 705 C CA . ASN A 1 89 ? -6.637 -26.469 -13.836 1 90.5 89 ASN A CA 1
ATOM 706 C C . ASN A 1 89 ? -7.156 -25.109 -14.266 1 90.5 89 ASN A C 1
ATOM 708 O O . ASN A 1 89 ? -6.652 -24.516 -15.227 1 90.5 89 ASN A O 1
ATOM 712 N N . THR A 1 90 ? -8.102 -24.609 -13.547 1 83.19 90 THR A N 1
ATOM 713 C CA . THR A 1 90 ? -8.688 -23.328 -13.898 1 83.19 90 THR A CA 1
ATOM 714 C C . THR A 1 90 ? -8.43 -22.297 -12.797 1 83.19 90 THR A C 1
ATOM 716 O O . THR A 1 90 ? -9.055 -21.234 -12.789 1 83.19 90 THR A O 1
ATOM 719 N N . GLY A 1 91 ? -7.598 -22.703 -11.836 1 83.25 91 GLY A N 1
ATOM 720 C CA . GLY A 1 91 ? -7.348 -21.844 -10.695 1 83.25 91 GLY A CA 1
ATOM 721 C C . GLY A 1 91 ? -6.477 -20.641 -11.031 1 83.25 91 GLY A C 1
ATOM 722 O O . GLY A 1 91 ? -5.781 -20.641 -12.047 1 83.25 91 GLY A O 1
ATOM 723 N N . VAL A 1 92 ? -6.582 -19.609 -10.188 1 84.31 92 VAL A N 1
ATOM 724 C CA . VAL A 1 92 ? -5.824 -18.391 -10.391 1 84.31 92 VAL A CA 1
ATOM 725 C C . VAL A 1 92 ? -4.961 -18.094 -9.164 1 84.31 92 VAL A C 1
ATOM 727 O O . VAL A 1 92 ? -5.441 -18.172 -8.031 1 84.31 92 VAL A O 1
ATOM 730 N N . ALA A 1 93 ? -3.723 -17.891 -9.406 1 86.94 93 ALA A N 1
ATOM 731 C CA . ALA A 1 93 ? -2.83 -17.344 -8.391 1 86.94 93 ALA A CA 1
ATOM 732 C C . ALA A 1 93 ? -2.621 -15.852 -8.594 1 86.94 93 ALA A C 1
ATOM 734 O O . ALA A 1 93 ? -2.182 -15.414 -9.664 1 86.94 93 ALA A O 1
ATOM 735 N N . ALA A 1 94 ? -2.963 -15.125 -7.598 1 85.62 94 ALA A N 1
ATOM 736 C CA . ALA A 1 94 ? -2.848 -13.672 -7.699 1 85.62 94 ALA A CA 1
ATOM 737 C C . ALA A 1 94 ? -1.896 -13.117 -6.641 1 85.62 94 ALA A C 1
ATOM 739 O O . ALA A 1 94 ? -1.85 -13.625 -5.516 1 85.62 94 ALA A O 1
ATOM 740 N N . PHE A 1 95 ? -1.156 -12.102 -7.008 1 85.88 95 PHE A N 1
ATOM 741 C CA . PHE A 1 95 ? -0.184 -11.422 -6.164 1 85.88 95 PHE A CA 1
ATOM 742 C C . PHE A 1 95 ? -0.462 -9.922 -6.129 1 85.88 95 PHE A C 1
ATOM 744 O O . PHE A 1 95 ? -0.596 -9.281 -7.176 1 85.88 95 PHE A O 1
ATOM 751 N N . ASN A 1 96 ? -0.632 -9.422 -4.957 1 81.75 96 ASN A N 1
ATOM 752 C CA . ASN A 1 96 ? -0.602 -7.969 -4.82 1 81.75 96 ASN A CA 1
ATOM 753 C C . ASN A 1 96 ? 0.818 -7.422 -4.938 1 81.75 96 ASN A C 1
ATOM 755 O O . ASN A 1 96 ? 1.688 -7.766 -4.133 1 81.75 96 ASN A O 1
ATOM 759 N N . VAL A 1 97 ? 1.039 -6.555 -5.93 1 85 97 VAL A N 1
ATOM 760 C CA . VAL A 1 97 ? 2.393 -6.105 -6.234 1 85 97 VAL A CA 1
ATOM 761 C C . VAL A 1 97 ? 2.486 -4.59 -6.07 1 85 97 VAL A C 1
ATOM 763 O O . VAL A 1 97 ? 1.712 -3.844 -6.672 1 85 97 VAL A O 1
ATOM 766 N N . PHE A 1 98 ? 3.348 -4.27 -5.227 1 82.25 98 PHE A N 1
ATOM 767 C CA . PHE A 1 98 ? 3.762 -2.873 -5.145 1 82.25 98 PHE A CA 1
ATOM 768 C C . PHE A 1 98 ? 5.145 -2.682 -5.758 1 82.25 98 PHE A C 1
ATOM 770 O O . PHE A 1 98 ? 6.07 -3.443 -5.465 1 82.25 98 PHE A O 1
ATOM 777 N N . SER A 1 99 ? 5.254 -1.754 -6.582 1 84.19 99 SER A N 1
ATOM 778 C CA . SER A 1 99 ? 6.539 -1.488 -7.223 1 84.19 99 SER A CA 1
ATOM 779 C C . SER A 1 99 ? 6.867 0.001 -7.211 1 84.19 99 SER A C 1
ATOM 781 O O . SER A 1 99 ? 5.961 0.84 -7.199 1 84.19 99 SER A O 1
ATOM 783 N N . TYR A 1 100 ? 8.188 0.138 -7.211 1 78.56 100 TYR A N 1
ATOM 784 C CA . TYR A 1 100 ? 8.672 1.505 -7.367 1 78.56 100 TYR A CA 1
ATOM 785 C C . TYR A 1 100 ? 8.891 1.841 -8.836 1 78.56 100 TYR A C 1
ATOM 787 O O . TYR A 1 100 ? 9.695 1.2 -9.516 1 78.56 100 TYR A O 1
ATOM 795 N N . THR A 1 101 ? 8.227 2.771 -9.391 1 77.44 101 THR A N 1
ATOM 796 C CA . THR A 1 101 ? 8.531 3.42 -10.664 1 77.44 101 THR A CA 1
ATOM 797 C C . THR A 1 101 ? 8.188 2.504 -11.836 1 77.44 101 THR A C 1
ATOM 799 O O . THR A 1 101 ? 8.273 2.91 -12.992 1 77.44 101 THR A O 1
ATOM 802 N N . LEU A 1 102 ? 7.84 1.199 -11.523 1 87.88 102 LEU A N 1
ATOM 803 C CA . LEU A 1 102 ? 7.527 0.326 -12.656 1 87.88 102 LEU A CA 1
ATOM 804 C C . LEU A 1 102 ? 6.082 0.51 -13.102 1 87.88 102 LEU A C 1
ATOM 806 O O . LEU A 1 102 ? 5.176 0.613 -12.266 1 87.88 102 LEU A O 1
ATOM 810 N N . THR A 1 103 ? 5.953 0.504 -14.406 1 90.38 103 THR A N 1
ATOM 811 C CA . THR A 1 103 ? 4.602 0.472 -14.953 1 90.38 103 THR A CA 1
ATOM 812 C C . THR A 1 103 ? 4 -0.925 -14.828 1 90.38 103 THR A C 1
ATOM 814 O O . THR A 1 103 ? 4.719 -1.898 -14.594 1 90.38 103 THR A O 1
ATOM 817 N N . SER A 1 104 ? 2.729 -0.984 -14.945 1 91.12 104 SER A N 1
ATOM 818 C CA . SER A 1 104 ? 2.037 -2.27 -14.938 1 91.12 104 SER A CA 1
ATOM 819 C C . SER A 1 104 ? 2.609 -3.213 -15.984 1 91.12 104 SER A C 1
ATOM 821 O O . SER A 1 104 ? 2.803 -4.402 -15.727 1 91.12 104 SER A O 1
ATOM 823 N N . ASP A 1 105 ? 2.922 -2.695 -17.156 1 95.06 105 ASP A N 1
ATOM 824 C CA . ASP A 1 105 ? 3.459 -3.51 -18.25 1 95.06 105 ASP A CA 1
ATOM 825 C C . ASP A 1 105 ? 4.82 -4.09 -17.875 1 95.06 105 ASP A C 1
ATOM 827 O O . ASP A 1 105 ? 5.105 -5.254 -18.156 1 95.06 105 ASP A O 1
ATOM 831 N N . LYS A 1 106 ? 5.633 -3.27 -17.25 1 95.75 106 LYS A N 1
ATOM 832 C CA . LYS A 1 106 ? 6.965 -3.744 -16.891 1 95.75 106 LYS A CA 1
ATOM 833 C C . LYS A 1 106 ? 6.891 -4.793 -15.781 1 95.75 106 LYS A C 1
ATOM 835 O O . LYS A 1 106 ? 7.637 -5.773 -15.805 1 95.75 106 LYS A O 1
ATOM 840 N N . VAL A 1 107 ? 5.977 -4.57 -14.812 1 95.62 107 VAL A N 1
ATOM 841 C CA . VAL A 1 107 ? 5.754 -5.586 -13.789 1 95.62 107 VAL A CA 1
ATOM 842 C C . VAL A 1 107 ? 5.316 -6.895 -14.445 1 95.62 107 VAL A C 1
ATOM 844 O O . VAL A 1 107 ? 5.844 -7.961 -14.125 1 95.62 107 VAL A O 1
ATOM 847 N N . ARG A 1 108 ? 4.383 -6.773 -15.359 1 96.12 108 ARG A N 1
ATOM 848 C CA . ARG A 1 108 ? 3.881 -7.953 -16.062 1 96.12 108 ARG A CA 1
ATOM 849 C C . ARG A 1 108 ? 5.012 -8.688 -16.766 1 96.12 108 ARG A C 1
ATOM 851 O O . ARG A 1 108 ? 5.133 -9.906 -16.656 1 96.12 108 ARG A O 1
ATOM 858 N N . GLU A 1 109 ? 5.812 -7.98 -17.516 1 97.12 109 GLU A N 1
ATOM 859 C CA . GLU A 1 109 ? 6.91 -8.578 -18.266 1 97.12 109 GLU A CA 1
ATOM 860 C C . GLU A 1 109 ? 7.887 -9.297 -17.344 1 97.12 109 GLU A C 1
ATOM 862 O O . GLU A 1 109 ? 8.211 -10.469 -17.562 1 97.12 109 GLU A O 1
ATOM 867 N N . LEU A 1 110 ? 8.281 -8.617 -16.312 1 96.12 110 LEU A N 1
ATOM 868 C CA . LEU A 1 110 ? 9.281 -9.156 -15.398 1 96.12 110 LEU A CA 1
ATOM 869 C C . LEU A 1 110 ? 8.75 -10.398 -14.68 1 96.12 110 LEU A C 1
ATOM 871 O O . LEU A 1 110 ? 9.43 -11.422 -14.633 1 96.12 110 LEU A O 1
ATOM 875 N N . LEU A 1 111 ? 7.551 -10.297 -14.164 1 97.5 111 LEU A N 1
ATOM 876 C CA . LEU A 1 111 ? 7.039 -11.406 -13.359 1 97.5 111 LEU A CA 1
ATOM 877 C C . LEU A 1 111 ? 6.586 -12.555 -14.25 1 97.5 111 LEU A C 1
ATOM 879 O O . LEU A 1 111 ? 6.703 -13.719 -13.867 1 97.5 111 LEU A O 1
ATOM 883 N N . THR A 1 112 ? 6.074 -12.242 -15.438 1 97.69 112 THR A N 1
ATOM 884 C CA . THR A 1 112 ? 5.719 -13.328 -16.359 1 97.69 112 THR A CA 1
ATOM 885 C C . THR A 1 112 ? 6.945 -14.164 -16.703 1 97.69 112 THR A C 1
ATOM 887 O O . THR A 1 112 ? 6.867 -15.391 -16.766 1 97.69 112 THR A O 1
ATOM 890 N N . HIS A 1 113 ? 8.047 -13.516 -16.906 1 97.5 113 HIS A N 1
ATOM 891 C CA . HIS A 1 113 ? 9.281 -14.234 -17.188 1 97.5 113 HIS A CA 1
ATOM 892 C C . HIS A 1 113 ? 9.641 -15.188 -16.062 1 97.5 113 HIS A C 1
ATOM 894 O O . HIS A 1 113 ? 10.055 -16.328 -16.297 1 97.5 113 HIS A O 1
ATOM 900 N N . ARG A 1 114 ? 9.422 -14.789 -14.867 1 96.88 114 ARG A N 1
ATOM 901 C CA . ARG A 1 114 ? 9.773 -15.57 -13.688 1 96.88 114 ARG A CA 1
ATOM 902 C C . ARG A 1 114 ? 8.789 -16.719 -13.477 1 96.88 114 ARG A C 1
ATOM 904 O O . ARG A 1 114 ? 9.172 -17.781 -12.992 1 96.88 114 ARG A O 1
ATOM 911 N N . PHE A 1 115 ? 7.574 -16.562 -13.852 1 98.5 115 PHE A N 1
ATOM 912 C CA . PHE A 1 115 ? 6.5 -17.484 -13.5 1 98.5 115 PHE A CA 1
ATOM 913 C C . PHE A 1 115 ? 6.215 -18.438 -14.648 1 98.5 115 PHE A C 1
ATOM 915 O O . PHE A 1 115 ? 5.543 -19.453 -14.461 1 98.5 115 PHE A O 1
ATOM 922 N N . SER A 1 116 ? 6.777 -18.203 -15.828 1 97.5 116 SER A N 1
ATOM 923 C CA . SER A 1 116 ? 6.352 -18.844 -17.062 1 97.5 116 SER A CA 1
ATOM 924 C C . SER A 1 116 ? 6.734 -20.312 -17.094 1 97.5 116 SER A C 1
ATOM 926 O O . SER A 1 116 ? 6.172 -21.109 -17.859 1 97.5 116 SER A O 1
ATOM 928 N N . LYS A 1 117 ? 7.715 -20.734 -16.312 1 98 117 LYS A N 1
ATOM 929 C CA . LYS A 1 117 ? 8.086 -22.141 -16.25 1 98 117 LYS A CA 1
ATOM 930 C C . LYS A 1 117 ? 6.93 -22.984 -15.719 1 98 117 LYS A C 1
ATOM 932 O O . LYS A 1 117 ? 6.785 -24.156 -16.094 1 98 117 LYS A O 1
ATOM 937 N N . TYR A 1 118 ? 6.062 -22.344 -14.898 1 98.31 118 TYR A N 1
ATOM 938 C CA . TYR A 1 118 ? 5.07 -23.141 -14.195 1 98.31 118 TYR A CA 1
ATOM 939 C C . TYR A 1 118 ? 3.656 -22.703 -14.547 1 98.31 118 TYR A C 1
ATOM 941 O O . TYR A 1 118 ? 2.697 -23.453 -14.352 1 98.31 118 TYR A O 1
ATOM 949 N N . PHE A 1 119 ? 3.553 -21.516 -15.055 1 98.06 119 PHE A N 1
ATOM 950 C CA . PHE A 1 119 ? 2.262 -20.969 -15.453 1 98.06 119 PHE A CA 1
ATOM 951 C C . PHE A 1 119 ? 2.26 -20.609 -16.938 1 98.06 119 PHE A C 1
ATOM 953 O O . PHE A 1 119 ? 3.189 -19.969 -17.422 1 98.06 119 PHE A O 1
ATOM 960 N N . ASP A 1 120 ? 1.213 -20.969 -17.578 1 96.88 120 ASP A N 1
ATOM 961 C CA . ASP A 1 120 ? 1.129 -20.734 -19.016 1 96.88 120 ASP A CA 1
ATOM 962 C C . ASP A 1 120 ? 0.598 -19.344 -19.328 1 96.88 120 ASP A C 1
ATOM 964 O O . ASP A 1 120 ? 0.764 -18.844 -20.438 1 96.88 120 ASP A O 1
ATOM 968 N N . TYR A 1 121 ? -0.075 -18.766 -18.375 1 94.94 121 TYR A N 1
ATOM 969 C CA . TYR A 1 121 ? -0.676 -17.453 -18.594 1 94.94 121 TYR A CA 1
ATOM 970 C C . TYR A 1 121 ? -0.539 -16.562 -17.375 1 94.94 121 TYR A C 1
ATOM 972 O O . TYR A 1 121 ? -0.961 -16.938 -16.281 1 94.94 121 TYR A O 1
ATOM 980 N N . CYS A 1 122 ? 0.024 -15.461 -17.578 1 95.56 122 CYS A N 1
ATOM 981 C CA . CYS A 1 122 ? 0.083 -14.438 -16.531 1 95.56 122 CYS A CA 1
ATOM 982 C C . CYS A 1 122 ? -0.255 -13.062 -17.094 1 95.56 122 CYS A C 1
ATOM 984 O O . CYS A 1 122 ? -0.04 -12.805 -18.281 1 95.56 122 CYS A O 1
ATOM 986 N N . ASN A 1 123 ? -0.812 -12.258 -16.234 1 92.62 123 ASN A N 1
ATOM 987 C CA . ASN A 1 123 ? -1.186 -10.898 -16.625 1 92.62 123 ASN A CA 1
ATOM 988 C C . ASN A 1 123 ? -1.279 -9.984 -15.406 1 92.62 123 ASN A C 1
ATOM 990 O O . ASN A 1 123 ? -1.039 -10.414 -14.273 1 92.62 123 ASN A O 1
ATOM 994 N N . THR A 1 124 ? -1.474 -8.688 -15.656 1 90.94 124 THR A N 1
ATOM 995 C CA . THR A 1 124 ? -1.649 -7.719 -14.586 1 90.94 124 THR A CA 1
ATOM 996 C C . THR A 1 124 ? -2.98 -6.988 -14.734 1 90.94 124 THR A C 1
ATOM 998 O O . THR A 1 124 ? -3.543 -6.922 -15.828 1 90.94 124 THR A O 1
ATOM 1001 N N . LYS A 1 125 ? -3.463 -6.594 -13.68 1 84.62 125 LYS A N 1
ATOM 1002 C CA . LYS A 1 125 ? -4.621 -5.711 -13.609 1 84.62 125 LYS A CA 1
ATOM 1003 C C . LYS A 1 125 ? -4.348 -4.516 -12.695 1 84.62 125 LYS A C 1
ATOM 1005 O O . LYS A 1 125 ? -3.979 -4.688 -11.531 1 84.62 125 LYS A O 1
ATOM 1010 N N . GLU A 1 126 ? -4.492 -3.35 -13.227 1 81.31 126 GLU A N 1
ATOM 1011 C CA . GLU A 1 126 ? -4.289 -2.16 -12.406 1 81.31 126 GLU A CA 1
ATOM 1012 C C . GLU A 1 126 ? -5.375 -2.033 -11.344 1 81.31 126 GLU A C 1
ATOM 1014 O O . GLU A 1 126 ? -6.543 -2.316 -11.602 1 81.31 126 GLU A O 1
ATOM 1019 N N . THR A 1 127 ? -4.863 -1.62 -10.188 1 76.12 127 THR A N 1
ATOM 1020 C CA . THR A 1 127 ? -5.836 -1.314 -9.141 1 76.12 127 THR A CA 1
ATOM 1021 C C . THR A 1 127 ? -6.215 0.163 -9.172 1 76.12 127 THR A C 1
ATOM 1023 O O . THR A 1 127 ? -5.59 0.956 -9.883 1 76.12 127 THR A O 1
ATOM 1026 N N . LYS A 1 128 ? -7.328 0.548 -8.641 1 72.31 128 LYS A N 1
ATOM 1027 C CA . LYS A 1 128 ? -7.746 1.944 -8.562 1 72.31 128 LYS A CA 1
ATOM 1028 C C . LYS A 1 128 ? -7.168 2.621 -7.32 1 72.31 128 LYS A C 1
ATOM 1030 O O . LYS A 1 128 ? -7.504 3.768 -7.02 1 72.31 128 LYS A O 1
ATOM 1035 N N . VAL A 1 129 ? -6.309 1.909 -6.633 1 75.44 129 VAL A N 1
ATOM 1036 C CA . VAL A 1 129 ? -5.711 2.455 -5.422 1 75.44 129 VAL A CA 1
ATOM 1037 C C . VAL A 1 129 ? -4.535 3.359 -5.785 1 75.44 129 VAL A C 1
ATOM 1039 O O . VAL A 1 129 ? -3.676 2.98 -6.586 1 75.44 129 VAL A O 1
ATOM 1042 N N . ARG A 1 130 ? -4.562 4.52 -5.262 1 80.06 130 ARG A N 1
ATOM 1043 C CA . ARG A 1 130 ? -3.486 5.484 -5.473 1 80.06 130 ARG A CA 1
ATOM 1044 C C . ARG A 1 130 ? -2.807 5.84 -4.152 1 80.06 130 ARG A C 1
ATOM 1046 O O . ARG A 1 130 ? -3.455 5.887 -3.105 1 80.06 130 ARG A O 1
ATOM 1053 N N . ASN A 1 131 ? -1.503 6.012 -4.27 1 79.19 131 ASN A N 1
ATOM 1054 C CA . ASN A 1 131 ? -0.714 6.414 -3.109 1 79.19 131 ASN A CA 1
ATOM 1055 C C . ASN A 1 131 ? -0.144 7.82 -3.277 1 79.19 131 ASN A C 1
ATOM 1057 O O . ASN A 1 131 ? 0.599 8.086 -4.223 1 79.19 131 ASN A O 1
ATOM 1061 N N . VAL A 1 132 ? -0.538 8.734 -2.398 1 86 132 VAL A N 1
ATOM 1062 C CA . VAL A 1 132 ? 0.012 10.086 -2.42 1 86 132 VAL A CA 1
ATOM 1063 C C . VAL A 1 132 ? 0.465 10.484 -1.017 1 86 132 VAL A C 1
ATOM 1065 O O . VAL A 1 132 ? -0.01 9.922 -0.024 1 86 132 VAL A O 1
ATOM 1068 N N . ILE A 1 133 ? 1.415 11.359 -1.01 1 84.81 133 ILE A N 1
ATOM 1069 C CA . ILE A 1 133 ? 1.758 12 0.253 1 84.81 133 ILE A CA 1
ATOM 1070 C C . ILE A 1 133 ? 1.017 13.328 0.373 1 84.81 133 ILE A C 1
ATOM 1072 O O . ILE A 1 133 ? 1.11 14.18 -0.513 1 84.81 133 ILE A O 1
ATOM 1076 N N . PHE A 1 134 ? 0.254 13.422 1.419 1 92 134 PHE A N 1
ATOM 1077 C CA . PHE A 1 134 ? -0.373 14.68 1.797 1 92 134 PHE A CA 1
ATOM 1078 C C . PHE A 1 134 ? 0.418 15.367 2.902 1 92 134 PHE A C 1
ATOM 1080 O O . PHE A 1 134 ? 0.806 14.734 3.885 1 92 134 PHE A O 1
ATOM 1087 N N . TYR A 1 135 ? 0.63 16.703 2.65 1 89.19 135 TYR A N 1
ATOM 1088 C CA . TYR A 1 135 ? 1.433 17.359 3.68 1 89.19 135 TYR A CA 1
ATOM 1089 C C . TYR A 1 135 ? 0.945 18.781 3.934 1 89.19 135 TYR A C 1
ATOM 1091 O O . TYR A 1 135 ? 0.358 19.406 3.049 1 89.19 135 TYR A O 1
ATOM 1099 N N . CYS A 1 136 ? 1.153 19.219 5.18 1 93.31 136 CYS A N 1
ATOM 1100 C CA . CYS A 1 136 ? 0.669 20.531 5.617 1 93.31 136 CYS A CA 1
ATOM 1101 C C . CYS A 1 136 ? 1.726 21.25 6.441 1 93.31 136 CYS A C 1
ATOM 1103 O O . CYS A 1 136 ? 2.574 20.609 7.07 1 93.31 136 CYS A O 1
ATOM 1105 N N . MET A 1 137 ? 1.599 22.531 6.414 1 91.12 137 MET A N 1
ATOM 1106 C CA . MET A 1 137 ? 2.439 23.438 7.199 1 91.12 137 MET A CA 1
ATOM 1107 C C . MET A 1 137 ? 1.598 24.516 7.879 1 91.12 137 MET A C 1
ATOM 1109 O O . MET A 1 137 ? 0.552 24.906 7.359 1 91.12 137 MET A O 1
ATOM 1113 N N . LEU A 1 138 ? 2.125 24.953 9.047 1 95.12 138 LEU A N 1
ATOM 1114 C CA . LEU A 1 138 ? 1.412 26 9.758 1 95.12 138 LEU A CA 1
ATOM 1115 C C . LEU A 1 138 ? 1.383 27.297 8.938 1 95.12 138 LEU A C 1
ATOM 1117 O O . LEU A 1 138 ? 0.397 28.031 8.969 1 95.12 138 LEU A O 1
ATOM 1121 N N . HIS A 1 139 ? 2.453 27.453 8.273 1 92.62 139 HIS A N 1
ATOM 1122 C CA . HIS A 1 139 ? 2.57 28.672 7.461 1 92.62 139 HIS A CA 1
ATOM 1123 C C . HIS A 1 139 ? 2.984 28.328 6.035 1 92.62 139 HIS A C 1
ATOM 1125 O O . HIS A 1 139 ? 3.824 27.453 5.82 1 92.62 139 HIS A O 1
ATOM 1131 N N . ARG A 1 140 ? 2.373 29.031 5.051 1 89.94 140 ARG A N 1
ATOM 1132 C CA . ARG A 1 140 ? 2.736 28.828 3.652 1 89.94 140 ARG A CA 1
ATOM 1133 C C . ARG A 1 140 ? 4.223 29.094 3.428 1 89.94 140 ARG A C 1
ATOM 1135 O O . ARG A 1 140 ? 4.742 30.125 3.852 1 89.94 140 ARG A O 1
ATOM 1142 N N . PRO A 1 141 ? 4.836 28.094 2.824 1 82.5 141 PRO A N 1
ATOM 1143 C CA . PRO A 1 141 ? 6.266 28.297 2.588 1 82.5 141 PRO A CA 1
ATOM 1144 C C . PRO A 1 141 ? 6.539 29.359 1.521 1 82.5 141 PRO A C 1
ATOM 1146 O O . PRO A 1 141 ? 5.715 29.562 0.628 1 82.5 141 PRO A O 1
ATOM 1149 N N . ARG A 1 142 ? 7.578 30.188 1.682 1 77.06 142 ARG A N 1
ATOM 1150 C CA . ARG A 1 142 ? 7.945 31.234 0.721 1 77.06 142 ARG A CA 1
ATOM 1151 C C . ARG A 1 142 ? 8.273 30.625 -0.639 1 77.06 142 ARG A C 1
ATOM 1153 O O . ARG A 1 142 ? 7.875 31.156 -1.676 1 77.06 142 ARG A O 1
ATOM 1160 N N . GLU A 1 143 ? 9.062 29.484 -0.717 1 66.88 143 GLU A N 1
ATOM 1161 C CA . GLU A 1 143 ? 9.336 28.766 -1.954 1 66.88 143 GLU A CA 1
ATOM 1162 C C . GLU A 1 143 ? 8.844 27.328 -1.872 1 66.88 143 GLU A C 1
ATOM 1164 O O . GLU A 1 143 ? 9.219 26.578 -0.959 1 66.88 143 GLU A O 1
ATOM 1169 N N . GLU A 1 144 ? 7.785 27.156 -2.418 1 57.69 144 GLU A N 1
ATOM 1170 C CA . GLU A 1 144 ? 7.203 25.812 -2.402 1 57.69 144 GLU A CA 1
ATOM 1171 C C . GLU A 1 144 ? 8.258 24.75 -2.678 1 57.69 144 GLU A C 1
ATOM 1173 O O . GLU A 1 144 ? 8.172 23.625 -2.168 1 57.69 144 GLU A O 1
ATOM 1178 N N . LYS A 1 145 ? 9.164 25.188 -3.549 1 52.03 145 LYS A N 1
ATOM 1179 C CA . LYS A 1 145 ? 10.219 24.234 -3.895 1 52.03 145 LYS A CA 1
ATOM 1180 C C . LYS A 1 145 ? 10.969 23.766 -2.65 1 52.03 145 LYS A C 1
ATOM 1182 O O . LYS A 1 145 ? 11.664 22.75 -2.684 1 52.03 145 LYS A O 1
ATOM 1187 N N . GLN A 1 146 ? 10.938 24.688 -1.841 1 47.81 146 GLN A N 1
ATOM 1188 C CA . GLN A 1 146 ? 11.773 24.484 -0.662 1 47.81 146 GLN A CA 1
ATOM 1189 C C . GLN A 1 146 ? 11.25 23.359 0.206 1 47.81 146 GLN A C 1
ATOM 1191 O O . GLN A 1 146 ? 11.938 22.875 1.111 1 47.81 146 GLN A O 1
ATOM 1196 N N . ILE A 1 147 ? 10.016 23.234 0.19 1 52.25 147 ILE A N 1
ATOM 1197 C CA . ILE A 1 147 ? 9.555 22.125 1.013 1 52.25 147 ILE A CA 1
ATOM 1198 C C . ILE A 1 147 ? 10.086 20.812 0.444 1 52.25 147 ILE A C 1
ATOM 1200 O O . ILE A 1 147 ? 9.539 20.281 -0.526 1 52.25 147 ILE A O 1
ATOM 1204 N N . ASP A 1 148 ? 11.312 20.922 0.049 1 48.31 148 ASP A N 1
ATOM 1205 C CA . ASP A 1 148 ? 11.719 19.609 -0.418 1 48.31 148 ASP A CA 1
ATOM 1206 C C . ASP A 1 148 ? 11.281 18.516 0.56 1 48.31 148 ASP A C 1
ATOM 1208 O O . ASP A 1 148 ? 11.977 18.234 1.534 1 48.31 148 ASP A O 1
ATOM 1212 N N . LEU A 1 149 ? 9.969 18.594 0.694 1 49.56 149 LEU A N 1
ATOM 1213 C CA . LEU A 1 149 ? 9.438 17.453 1.436 1 49.56 149 LEU A CA 1
ATOM 1214 C C . LEU A 1 149 ? 10.336 16.234 1.272 1 49.56 149 LEU A C 1
ATOM 1216 O O . LEU A 1 149 ? 10.547 15.469 2.225 1 49.56 149 LEU A O 1
ATOM 1220 N N . MET A 1 150 ? 10.805 16.266 -0.01 1 47.94 150 MET A N 1
ATOM 1221 C CA . MET A 1 150 ? 11.789 15.227 -0.309 1 47.94 150 MET A CA 1
ATOM 1222 C C . MET A 1 150 ? 13.047 15.414 0.53 1 47.94 150 MET A C 1
ATOM 1224 O O . MET A 1 150 ? 13.633 14.438 1.001 1 47.94 150 MET A O 1
ATOM 1228 N N . GLN A 1 151 ? 13.508 16.734 0.505 1 45.66 151 GLN A N 1
ATOM 1229 C CA . GLN A 1 151 ? 14.664 17 1.358 1 45.66 151 GLN A CA 1
ATOM 1230 C C . GLN A 1 151 ? 14.383 16.609 2.805 1 45.66 151 GLN A C 1
ATOM 1232 O O . GLN A 1 151 ? 15.242 16.031 3.479 1 45.66 151 GLN A O 1
ATOM 1237 N N . PHE A 1 152 ? 13.352 17.141 3.203 1 42 152 PHE A N 1
ATOM 1238 C CA . PHE A 1 152 ? 12.891 16.688 4.512 1 42 152 PHE A CA 1
ATOM 1239 C C . PHE A 1 152 ? 12.836 15.172 4.582 1 42 152 PHE A C 1
ATOM 1241 O O . PHE A 1 152 ? 13.312 14.57 5.547 1 42 152 PHE A O 1
ATOM 1248 N N . VAL A 1 153 ? 12.32 14.742 3.469 1 42.78 153 VAL A N 1
ATOM 1249 C CA . VAL A 1 153 ? 12.266 13.289 3.281 1 42.78 153 VAL A CA 1
ATOM 1250 C C . VAL A 1 153 ? 13.656 12.758 2.963 1 42.78 153 VAL A C 1
ATOM 1252 O O . VAL A 1 153 ? 14.047 11.695 3.447 1 42.78 153 VAL A O 1
ATOM 1255 N N . GLN A 1 154 ? 14.375 13.539 2.217 1 39.72 154 GLN A N 1
ATOM 1256 C CA . GLN A 1 154 ? 15.766 13.234 1.902 1 39.72 154 GLN A CA 1
ATOM 1257 C C . GLN A 1 154 ? 16.641 13.344 3.145 1 39.72 154 GLN A C 1
ATOM 1259 O O . GLN A 1 154 ? 17.609 12.602 3.291 1 39.72 154 GLN A O 1
ATOM 1264 N N . ASN A 1 155 ? 16.594 14.414 3.809 1 35.69 155 ASN A N 1
ATOM 1265 C CA . ASN A 1 155 ? 17.422 14.602 4.992 1 35.69 155 ASN A CA 1
ATOM 1266 C C . ASN A 1 155 ? 17.141 13.539 6.051 1 35.69 155 ASN A C 1
ATOM 1268 O O . ASN A 1 155 ? 17.875 13.422 7.031 1 35.69 155 ASN A O 1
ATOM 1272 N N . ILE A 1 156 ? 16.219 13.164 6.082 1 34.81 156 ILE A N 1
ATOM 1273 C CA . ILE A 1 156 ? 15.969 11.977 6.891 1 34.81 156 ILE A CA 1
ATOM 1274 C C . ILE A 1 156 ? 16.734 10.789 6.32 1 34.81 156 ILE A C 1
ATOM 1276 O O . ILE A 1 156 ? 16.906 9.773 6.996 1 34.81 156 ILE A O 1
ATOM 1280 N N . SER A 1 157 ? 17.266 10.891 5.125 1 27.02 157 SER A N 1
ATOM 1281 C CA . SER A 1 157 ? 18.297 9.961 4.676 1 27.02 157 SER A CA 1
ATOM 1282 C C . SER A 1 157 ? 19.641 10.258 5.344 1 27.02 157 SER A C 1
ATOM 1284 O O . SER A 1 157 ? 19.984 11.422 5.57 1 27.02 157 SER A O 1
ATOM 1286 N N . MET B 1 1 ? 17.453 17.547 14.344 1 33.28 1 MET B N 1
ATOM 1287 C CA . MET B 1 1 ? 16.078 17.609 13.836 1 33.28 1 MET B CA 1
ATOM 1288 C C . MET B 1 1 ? 15.273 16.406 14.305 1 33.28 1 MET B C 1
ATOM 1290 O O . MET B 1 1 ? 15.695 15.258 14.125 1 33.28 1 MET B O 1
ATOM 1294 N N . ASP B 1 2 ? 14.32 16.562 15.305 1 45 2 ASP B N 1
ATOM 1295 C CA . ASP B 1 2 ? 13.547 15.516 15.953 1 45 2 ASP B CA 1
ATOM 1296 C C . ASP B 1 2 ? 12.367 15.086 15.094 1 45 2 ASP B C 1
ATOM 1298 O O . ASP B 1 2 ? 11.586 15.922 14.625 1 45 2 ASP B O 1
ATOM 1302 N N . ILE B 1 3 ? 12.422 14.008 14.328 1 43.62 3 ILE B N 1
ATOM 1303 C CA . ILE B 1 3 ? 11.305 13.469 13.555 1 43.62 3 ILE B CA 1
ATOM 1304 C C . ILE B 1 3 ? 10.656 12.32 14.312 1 43.62 3 ILE B C 1
ATOM 1306 O O . ILE B 1 3 ? 11.359 11.453 14.852 1 43.62 3 ILE B O 1
ATOM 1310 N N . THR B 1 4 ? 9.383 12.359 14.648 1 47.28 4 THR B N 1
ATOM 1311 C CA . THR B 1 4 ? 8.625 11.273 15.258 1 47.28 4 THR B CA 1
ATOM 1312 C C . THR B 1 4 ? 7.711 10.609 14.234 1 47.28 4 THR B C 1
ATOM 1314 O O . THR B 1 4 ? 6.977 11.289 13.516 1 47.28 4 THR B O 1
ATOM 1317 N N . VAL B 1 5 ? 8.047 9.398 13.906 1 45.94 5 VAL B N 1
ATOM 1318 C CA . VAL B 1 5 ? 7.148 8.633 13.047 1 45.94 5 VAL B CA 1
ATOM 1319 C C . VAL B 1 5 ? 6.145 7.859 13.898 1 45.94 5 VAL B C 1
ATOM 1321 O O . VAL B 1 5 ? 6.527 7.195 14.867 1 45.94 5 VAL B O 1
ATOM 1324 N N . VAL B 1 6 ? 4.898 8.125 13.797 1 45.47 6 VAL B N 1
ATOM 1325 C CA . VAL B 1 6 ? 3.852 7.371 14.477 1 45.47 6 VAL B CA 1
ATOM 1326 C C . VAL B 1 6 ? 3.379 6.227 13.586 1 45.47 6 VAL B C 1
ATOM 1328 O O . VAL B 1 6 ? 2.941 6.449 12.453 1 45.47 6 VAL B O 1
ATOM 1331 N N . GLU B 1 7 ? 4.012 5.102 13.844 1 42.69 7 GLU B N 1
ATOM 1332 C CA . GLU B 1 7 ? 3.582 3.914 13.109 1 42.69 7 GLU B CA 1
ATOM 1333 C C . GLU B 1 7 ? 2.555 3.119 13.906 1 42.69 7 GLU B C 1
ATOM 1335 O O . GLU B 1 7 ? 2.721 2.914 15.117 1 42.69 7 GLU B O 1
ATOM 1340 N N . ILE B 1 8 ? 1.333 3.15 13.523 1 39.41 8 ILE B N 1
ATOM 1341 C CA . ILE B 1 8 ? 0.468 2.195 14.211 1 39.41 8 ILE B CA 1
ATOM 1342 C C . ILE B 1 8 ? 0.767 0.782 13.711 1 39.41 8 ILE B C 1
ATOM 1344 O O . ILE B 1 8 ? 1.034 -0.12 14.508 1 39.41 8 ILE B O 1
ATOM 1348 N N . SER B 1 9 ? 0.103 0.252 12.867 1 39.62 9 SER B N 1
ATOM 1349 C CA . SER B 1 9 ? 0.315 -1.156 12.555 1 39.62 9 SER B CA 1
ATOM 1350 C C . SER B 1 9 ? 1.644 -1.367 11.836 1 39.62 9 SER B C 1
ATOM 1352 O O . SER B 1 9 ? 2.074 -0.518 11.047 1 39.62 9 SER B O 1
ATOM 1354 N N . ALA B 1 10 ? 2.578 -2.051 12.492 1 38.34 10 ALA B N 1
ATOM 1355 C CA . ALA B 1 10 ? 3.863 -2.482 11.945 1 38.34 10 ALA B CA 1
ATOM 1356 C C . ALA B 1 10 ? 3.826 -2.535 10.422 1 38.34 10 ALA B C 1
ATOM 1358 O O . ALA B 1 10 ? 4.871 -2.514 9.773 1 38.34 10 ALA B O 1
ATOM 1359 N N . GLN B 1 11 ? 2.789 -2.84 10.047 1 37.03 11 GLN B N 1
ATOM 1360 C CA . GLN B 1 11 ? 2.717 -3.293 8.664 1 37.03 11 GLN B CA 1
ATOM 1361 C C . GLN B 1 11 ? 3.059 -2.162 7.695 1 37.03 11 GLN B C 1
ATOM 1363 O O . GLN B 1 11 ? 3.631 -2.402 6.629 1 37.03 11 GLN B O 1
ATOM 1368 N N . MET B 1 12 ? 2.443 -1.077 7.914 1 37.44 12 MET B N 1
ATOM 1369 C CA . MET B 1 12 ? 2.592 -0.105 6.836 1 37.44 12 MET B CA 1
ATOM 1370 C C . MET B 1 12 ? 3.811 0.783 7.066 1 37.44 12 MET B C 1
ATOM 1372 O O . MET B 1 12 ? 3.785 1.974 6.754 1 37.44 12 MET B O 1
ATOM 1376 N N . VAL B 1 13 ? 4.633 0.319 7.945 1 37.66 13 VAL B N 1
ATOM 1377 C CA . VAL B 1 13 ? 5.758 1.239 8.102 1 37.66 13 VAL B CA 1
ATOM 1378 C C . VAL B 1 13 ? 6.457 1.428 6.758 1 37.66 13 VAL B C 1
ATOM 1380 O O . VAL B 1 13 ? 7.199 2.393 6.566 1 37.66 13 VAL B O 1
ATOM 1383 N N . TYR B 1 14 ? 6.191 0.362 5.922 1 36.84 14 TYR B N 1
ATOM 1384 C CA . TYR B 1 14 ? 7.129 0.257 4.809 1 36.84 14 TYR B CA 1
ATOM 1385 C C . TYR B 1 14 ? 7.004 1.456 3.875 1 36.84 14 TYR B C 1
ATOM 1387 O O . TYR B 1 14 ? 7.988 1.893 3.279 1 36.84 14 TYR B O 1
ATOM 1395 N N . ILE B 1 15 ? 5.754 1.721 3.824 1 39.62 15 ILE B N 1
ATOM 1396 C CA . ILE B 1 15 ? 5.703 2.701 2.746 1 39.62 15 ILE B CA 1
ATOM 1397 C C . ILE B 1 15 ? 6.629 3.873 3.07 1 39.62 15 ILE B C 1
ATOM 1399 O O . ILE B 1 15 ? 7.172 4.512 2.166 1 39.62 15 ILE B O 1
ATOM 1403 N N . ALA B 1 16 ? 6.617 3.945 4.367 1 41.75 16 ALA B N 1
ATOM 1404 C CA . ALA B 1 16 ? 7.355 5.141 4.762 1 41.75 16 ALA B CA 1
ATOM 1405 C C . ALA B 1 16 ? 8.836 5.016 4.406 1 41.75 16 ALA B C 1
ATOM 1407 O O . ALA B 1 16 ? 9.461 5.988 3.982 1 41.75 16 ALA B O 1
ATOM 1408 N N . ARG B 1 17 ? 9.281 3.801 4.742 1 40.53 17 ARG B N 1
ATOM 1409 C CA . ARG B 1 17 ? 10.727 3.748 4.543 1 40.53 17 ARG B CA 1
ATOM 1410 C C . ARG B 1 17 ? 11.086 3.934 3.074 1 40.53 17 ARG B C 1
ATOM 1412 O O . ARG B 1 17 ? 12.023 4.656 2.746 1 40.53 17 ARG B O 1
ATOM 1419 N N . LYS B 1 18 ? 10.562 2.936 2.396 1 39.91 18 LYS B N 1
ATOM 1420 C CA . LYS B 1 18 ? 11.008 2.807 1.01 1 39.91 18 LYS B CA 1
ATOM 1421 C C . LYS B 1 18 ? 10.578 4.016 0.183 1 39.91 18 LYS B C 1
ATOM 1423 O O . LYS B 1 18 ? 11.352 4.512 -0.644 1 39.91 18 LYS B O 1
ATOM 1428 N N . TRP B 1 19 ? 9.273 4.035 0.285 1 38.5 19 TRP B N 1
ATOM 1429 C CA . TRP B 1 19 ? 8.773 5.094 -0.587 1 38.5 19 TRP B CA 1
ATOM 1430 C C . TRP B 1 19 ? 9.375 6.441 -0.214 1 38.5 19 TRP B C 1
ATOM 1432 O O . TRP B 1 19 ? 9.367 7.379 -1.017 1 38.5 19 TRP B O 1
ATOM 1442 N N . PHE B 1 20 ? 9.586 6.348 1.178 1 40.66 20 PHE B N 1
ATOM 1443 C CA . PHE B 1 20 ? 10.219 7.605 1.562 1 40.66 20 PHE B CA 1
ATOM 1444 C C . PHE B 1 20 ? 11.734 7.523 1.376 1 40.66 20 PHE B C 1
ATOM 1446 O O . PHE B 1 20 ? 12.445 8.5 1.627 1 40.66 20 PHE B O 1
ATOM 1453 N N . GLY B 1 21 ? 12.086 6.562 0.583 1 38.62 21 GLY B N 1
ATOM 1454 C CA . GLY B 1 21 ? 13.523 6.473 0.424 1 38.62 21 GLY B CA 1
ATOM 1455 C C . GLY B 1 21 ? 14.289 6.871 1.671 1 38.62 21 GLY B C 1
ATOM 1456 O O . GLY B 1 21 ? 15.469 7.234 1.596 1 38.62 21 GLY B O 1
ATOM 1457 N N . MET B 1 22 ? 13.648 7.18 2.656 1 36.94 22 MET B N 1
ATOM 1458 C CA . MET B 1 22 ? 14.336 7.691 3.84 1 36.94 22 MET B CA 1
ATOM 1459 C C . MET B 1 22 ? 14.93 6.551 4.66 1 36.94 22 MET B C 1
ATOM 1461 O O . MET B 1 22 ? 14.25 5.555 4.926 1 36.94 22 MET B O 1
ATOM 1465 N N . HIS B 1 23 ? 16.047 6.156 4.398 1 37 23 HIS B N 1
ATOM 1466 C CA . HIS B 1 23 ? 16.75 5.355 5.391 1 37 23 HIS B CA 1
ATOM 1467 C C . HIS B 1 23 ? 16.5 5.879 6.801 1 37 23 HIS B C 1
ATOM 1469 O O . HIS B 1 23 ? 16.922 6.984 7.145 1 37 23 HIS B O 1
ATOM 1475 N N . PHE B 1 24 ? 15.352 5.566 7.34 1 36.12 24 PHE B N 1
ATOM 1476 C CA . PHE B 1 24 ? 15.141 5.949 8.734 1 36.12 24 PHE B CA 1
ATOM 1477 C C . PHE B 1 24 ? 16.266 5.422 9.617 1 36.12 24 PHE B C 1
ATOM 1479 O O . PHE B 1 24 ? 16.609 4.242 9.547 1 36.12 24 PHE B O 1
ATOM 1486 N N . ASN B 1 25 ? 17.156 6.176 9.711 1 36.69 25 ASN B N 1
ATOM 1487 C CA . ASN B 1 25 ? 17.953 5.754 10.859 1 36.69 25 ASN B CA 1
ATOM 1488 C C . ASN B 1 25 ? 17.078 5.457 12.07 1 36.69 25 ASN B C 1
ATOM 1490 O O . ASN B 1 25 ? 15.969 5.977 12.18 1 36.69 25 ASN B O 1
ATOM 1494 N N . ASP B 1 26 ? 17.312 4.223 12.656 1 39.56 26 ASP B N 1
ATOM 1495 C CA . ASP B 1 26 ? 16.672 3.672 13.852 1 39.56 26 ASP B CA 1
ATOM 1496 C C . ASP B 1 26 ? 16.141 4.781 14.758 1 39.56 26 ASP B C 1
ATOM 1498 O O . ASP B 1 26 ? 15.289 4.539 15.617 1 39.56 26 ASP B O 1
ATOM 1502 N N . ARG B 1 27 ? 16.719 5.898 14.672 1 35.53 27 ARG B N 1
ATOM 1503 C CA . ARG B 1 27 ? 16.438 6.695 15.859 1 35.53 27 ARG B CA 1
ATOM 1504 C C . ARG B 1 27 ? 14.969 7.082 15.93 1 35.53 27 ARG B C 1
ATOM 1506 O O . ARG B 1 27 ? 14.414 7.254 17.016 1 35.53 27 ARG B O 1
ATOM 1513 N N . HIS B 1 28 ? 14.297 7.746 15.055 1 38.97 28 HIS B N 1
ATOM 1514 C CA . HIS B 1 28 ? 13.055 8.305 15.57 1 38.97 28 HIS B CA 1
ATOM 1515 C C . HIS B 1 28 ? 11.844 7.617 14.945 1 38.97 28 HIS B C 1
ATOM 1517 O O . HIS B 1 28 ? 11.07 8.25 14.227 1 38.97 28 HIS B O 1
ATOM 1523 N N . ARG B 1 29 ? 12.008 6.434 14.516 1 45.06 29 ARG B N 1
ATOM 1524 C CA . ARG B 1 29 ? 10.781 5.723 14.164 1 45.06 29 ARG B CA 1
ATOM 1525 C C . ARG B 1 29 ? 10 5.332 15.414 1 45.06 29 ARG B C 1
ATOM 1527 O O . ARG B 1 29 ? 10.539 4.695 16.312 1 45.06 29 ARG B O 1
ATOM 1534 N N . ILE B 1 30 ? 9.102 6.141 16.031 1 39.62 30 ILE B N 1
ATOM 1535 C CA . ILE B 1 30 ? 8.273 5.605 17.109 1 39.62 30 ILE B CA 1
ATOM 1536 C C . ILE B 1 30 ? 7.02 4.961 16.531 1 39.62 30 ILE B C 1
ATOM 1538 O O . ILE B 1 30 ? 6.223 5.633 15.859 1 39.62 30 ILE B O 1
ATOM 1542 N N . VAL B 1 31 ? 7.121 3.697 16.156 1 44.28 31 VAL B N 1
ATOM 1543 C CA . VAL B 1 31 ? 5.941 2.883 15.883 1 44.28 31 VAL B CA 1
ATOM 1544 C C . VAL B 1 31 ? 4.961 2.973 17.047 1 44.28 31 VAL B C 1
ATOM 1546 O O . VAL B 1 31 ? 5.23 2.455 18.141 1 44.28 31 VAL B O 1
ATOM 1549 N N . ILE B 1 32 ? 4.289 4.094 17.234 1 46.25 32 ILE B N 1
ATOM 1550 C CA . ILE B 1 32 ? 3.461 4.133 18.438 1 46.25 32 ILE B CA 1
ATOM 1551 C C . ILE B 1 32 ? 2.145 3.404 18.188 1 46.25 32 ILE B C 1
ATOM 1553 O O . ILE B 1 32 ? 1.445 3.695 17.203 1 46.25 32 ILE B O 1
ATOM 1557 N N . GLU B 1 33 ? 1.952 2.299 18.734 1 53.91 33 GLU B N 1
ATOM 1558 C CA . GLU B 1 33 ? 0.704 1.542 18.781 1 53.91 33 GLU B CA 1
ATOM 1559 C C . GLU B 1 33 ? -0.504 2.473 18.812 1 53.91 33 GLU B C 1
ATOM 1561 O O . GLU B 1 33 ? -1.488 2.256 18.109 1 53.91 33 GLU B O 1
ATOM 1566 N N . ASP B 1 34 ? -0.596 3.445 19.688 1 66.81 34 ASP B N 1
ATOM 1567 C CA . ASP B 1 34 ? -1.693 4.41 19.719 1 66.81 34 ASP B CA 1
ATOM 1568 C C . ASP B 1 34 ? -1.217 5.793 19.281 1 66.81 34 ASP B C 1
ATOM 1570 O O . ASP B 1 34 ? -0.969 6.66 20.125 1 66.81 34 ASP B O 1
ATOM 1574 N N . GLY B 1 35 ? -1.006 6.059 18.109 1 73.56 35 GLY B N 1
ATOM 1575 C CA . GLY B 1 35 ? -0.467 7.281 17.531 1 73.56 35 GLY B CA 1
ATOM 1576 C C . GLY B 1 35 ? -1.241 8.523 17.938 1 73.56 35 GLY B C 1
ATOM 1577 O O . GLY B 1 35 ? -0.647 9.562 18.219 1 73.56 35 GLY B O 1
ATOM 1578 N N . ALA B 1 36 ? -2.531 8.359 18.047 1 83 36 ALA B N 1
ATOM 1579 C CA . ALA B 1 36 ? -3.352 9.516 18.391 1 83 36 ALA B CA 1
ATOM 1580 C C . ALA B 1 36 ? -3.1 9.953 19.828 1 83 36 ALA B C 1
ATOM 1582 O O . ALA B 1 36 ? -2.994 11.148 20.125 1 83 36 ALA B O 1
ATOM 1583 N N . LYS B 1 37 ? -2.98 9.016 20.703 1 84.06 37 LYS B N 1
ATOM 1584 C CA . LYS B 1 37 ? -2.717 9.32 22.109 1 84.06 37 LYS B CA 1
ATOM 1585 C C . LYS B 1 37 ? -1.332 9.938 22.297 1 84.06 37 LYS B C 1
ATOM 1587 O O . LYS B 1 37 ? -1.157 10.867 23.078 1 84.06 37 LYS B O 1
ATOM 1592 N N . PHE B 1 38 ? -0.441 9.398 21.625 1 81.31 38 PHE B N 1
ATOM 1593 C CA . PHE B 1 38 ? 0.917 9.922 21.672 1 81.31 38 PHE B CA 1
ATOM 1594 C C . PHE B 1 38 ? 0.947 11.383 21.234 1 81.31 38 PHE B C 1
ATOM 1596 O O . PHE B 1 38 ? 1.526 12.234 21.906 1 81.31 38 PHE B O 1
ATOM 1603 N N . VAL B 1 39 ? 0.327 11.625 20.125 1 86 39 VAL B N 1
ATOM 1604 C CA . VAL B 1 39 ? 0.315 12.977 19.578 1 86 39 VAL B CA 1
ATOM 1605 C C . VAL B 1 39 ? -0.359 13.93 20.562 1 86 39 VAL B C 1
ATOM 1607 O O . VAL B 1 39 ? 0.13 15.031 20.797 1 86 39 VAL B O 1
ATOM 1610 N N . GLU B 1 40 ? -1.423 13.453 21.125 1 90.31 40 GLU B N 1
ATOM 1611 C CA . GLU B 1 40 ? -2.131 14.266 22.109 1 90.31 40 GLU B CA 1
ATOM 1612 C C . GLU B 1 40 ? -1.235 14.586 23.297 1 90.31 40 GLU B C 1
ATOM 1614 O O . GLU B 1 40 ? -1.177 15.734 23.75 1 90.31 40 GLU B O 1
ATOM 1619 N N . LYS B 1 41 ? -0.588 13.609 23.812 1 87.75 41 LYS B N 1
ATOM 1620 C CA . LYS B 1 41 ? 0.289 13.781 24.953 1 87.75 41 LYS B CA 1
ATOM 1621 C C . LYS B 1 41 ? 1.432 14.742 24.641 1 87.75 41 LYS B C 1
ATOM 1623 O O . LYS B 1 41 ? 1.738 15.633 25.438 1 87.75 41 LYS B O 1
ATOM 1628 N N . GLU B 1 42 ? 2.043 14.5 23.5 1 85.06 42 GLU B N 1
ATOM 1629 C CA . GLU B 1 42 ? 3.148 15.367 23.109 1 85.06 42 GLU B CA 1
ATOM 1630 C C . GLU B 1 42 ? 2.689 16.812 22.953 1 85.06 42 GLU B C 1
ATOM 1632 O O . GLU B 1 42 ? 3.404 17.734 23.344 1 85.06 42 GLU B O 1
ATOM 1637 N N . ALA B 1 43 ? 1.535 16.969 22.391 1 90.44 43 ALA B N 1
ATOM 1638 C CA . ALA B 1 43 ? 0.982 18.312 22.234 1 90.44 43 ALA B CA 1
ATOM 1639 C C . ALA B 1 43 ? 0.745 18.984 23.578 1 90.44 43 ALA B C 1
ATOM 1641 O O . ALA B 1 43 ? 1.104 20.141 23.781 1 90.44 43 ALA B O 1
ATOM 1642 N N . ARG B 1 44 ? 0.186 18.266 24.484 1 94.5 44 ARG B N 1
ATOM 1643 C CA . ARG B 1 44 ? -0.086 18.781 25.812 1 94.5 44 ARG B CA 1
ATOM 1644 C C . ARG B 1 44 ? 1.205 19.188 26.516 1 94.5 44 ARG B C 1
ATOM 1646 O O . ARG B 1 44 ? 1.224 20.156 27.281 1 94.5 44 ARG B O 1
ATOM 1653 N N . ASN B 1 45 ? 2.217 18.484 26.219 1 93.44 45 ASN B N 1
ATOM 1654 C CA . ASN B 1 45 ? 3.498 18.734 26.859 1 93.44 45 ASN B CA 1
ATOM 1655 C C . ASN B 1 45 ? 4.258 19.875 26.172 1 93.44 45 ASN B C 1
ATOM 1657 O O . ASN B 1 45 ? 5.359 20.234 26.578 1 93.44 45 ASN B O 1
ATOM 1661 N N . GLY B 1 46 ? 3.787 20.312 25.141 1 93.06 46 GLY B N 1
ATOM 1662 C CA . GLY B 1 46 ? 4.375 21.453 24.469 1 93.06 46 GLY B CA 1
ATOM 1663 C C . GLY B 1 46 ? 5.555 21.094 23.578 1 93.06 46 GLY B C 1
ATOM 1664 O O . GLY B 1 46 ? 6.375 21.953 23.25 1 93.06 46 GLY B O 1
ATOM 1665 N N . ARG B 1 47 ? 5.605 19.812 23.234 1 84 47 ARG B N 1
ATOM 1666 C CA . ARG B 1 47 ? 6.699 19.375 22.375 1 84 47 ARG B CA 1
ATOM 1667 C C . ARG B 1 47 ? 6.504 19.875 20.953 1 84 47 ARG B C 1
ATOM 1669 O O . ARG B 1 47 ? 5.371 19.984 20.469 1 84 47 ARG B O 1
ATOM 1676 N N . LYS B 1 48 ? 7.684 20.172 20.328 1 84.19 48 LYS B N 1
ATOM 1677 C CA . LYS B 1 48 ? 7.641 20.641 18.953 1 84.19 48 LYS B CA 1
ATOM 1678 C C . LYS B 1 48 ? 8.492 19.75 18.047 1 84.19 48 LYS B C 1
ATOM 1680 O O . LYS B 1 48 ? 9.578 19.312 18.438 1 84.19 48 LYS B O 1
ATOM 1685 N N . TYR B 1 49 ? 7.906 19.516 16.906 1 77.81 49 TYR B N 1
ATOM 1686 C CA . TYR B 1 49 ? 8.594 18.703 15.906 1 77.81 49 TYR B CA 1
ATOM 1687 C C . TYR B 1 49 ? 8.719 19.453 14.586 1 77.81 49 TYR B C 1
ATOM 1689 O O . TYR B 1 49 ? 7.812 20.188 14.195 1 77.81 49 TYR B O 1
ATOM 1697 N N . ASN B 1 50 ? 9.852 19.266 13.891 1 76.19 50 ASN B N 1
ATOM 1698 C CA . ASN B 1 50 ? 10.023 19.828 12.555 1 76.19 50 ASN B CA 1
ATOM 1699 C C . ASN B 1 50 ? 9.328 18.984 11.492 1 76.19 50 ASN B C 1
ATOM 1701 O O . ASN B 1 50 ? 9.047 19.484 10.398 1 76.19 50 ASN B O 1
ATOM 1705 N N . ALA B 1 51 ? 9.117 17.703 11.891 1 77.56 51 ALA B N 1
ATOM 1706 C CA . ALA B 1 51 ? 8.461 16.797 10.953 1 77.56 51 ALA B CA 1
ATOM 1707 C C . ALA B 1 51 ? 7.672 15.727 11.695 1 77.56 51 ALA B C 1
ATOM 1709 O O . ALA B 1 51 ? 8.141 15.18 12.695 1 77.56 51 ALA B O 1
ATOM 1710 N N . VAL B 1 52 ? 6.48 15.492 11.234 1 80.06 52 VAL B N 1
ATOM 1711 C CA . VAL B 1 52 ? 5.645 14.383 11.68 1 80.06 52 VAL B CA 1
ATOM 1712 C C . VAL B 1 52 ? 5.141 13.594 10.477 1 80.06 52 VAL B C 1
ATOM 1714 O O . VAL B 1 52 ? 4.59 14.172 9.531 1 80.06 52 VAL B O 1
ATOM 1717 N N . LEU B 1 53 ? 5.41 12.32 10.469 1 79.12 53 LEU B N 1
ATOM 1718 C CA . LEU B 1 53 ? 4.906 11.445 9.414 1 79.12 53 LEU B CA 1
ATOM 1719 C C . LEU B 1 53 ? 3.883 10.461 9.969 1 79.12 53 LEU B C 1
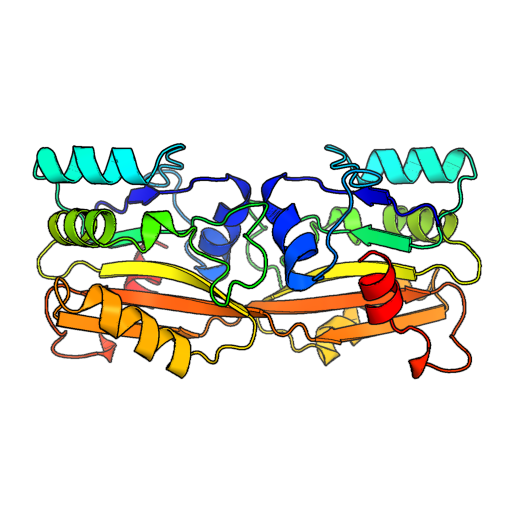ATOM 1721 O O . LEU B 1 53 ? 4.188 9.695 10.883 1 79.12 53 LEU B O 1
ATOM 1725 N N . ILE B 1 54 ? 2.717 10.602 9.438 1 80.44 54 ILE B N 1
ATOM 1726 C CA . ILE B 1 54 ? 1.648 9.68 9.805 1 80.44 54 ILE B CA 1
ATOM 1727 C C . ILE B 1 54 ? 1.504 8.609 8.727 1 80.44 54 ILE B C 1
ATOM 1729 O O . ILE B 1 54 ? 1.109 8.906 7.594 1 80.44 54 ILE B O 1
ATOM 1733 N N . ASP B 1 55 ? 1.884 7.465 8.969 1 74.75 55 ASP B N 1
ATOM 1734 C CA . ASP B 1 55 ? 1.735 6.289 8.117 1 74.75 55 ASP B CA 1
ATOM 1735 C C . ASP B 1 55 ? 0.933 5.199 8.828 1 74.75 55 ASP B C 1
ATOM 1737 O O . ASP B 1 55 ? 1.506 4.246 9.359 1 74.75 55 ASP B O 1
ATOM 1741 N N . ALA B 1 56 ? -0.417 5.492 8.969 1 72.88 56 ALA B N 1
ATOM 1742 C CA . ALA B 1 56 ? -1.309 4.629 9.742 1 72.88 56 ALA B CA 1
ATOM 1743 C C . ALA B 1 56 ? -2.424 4.07 8.859 1 72.88 56 ALA B C 1
ATOM 1745 O O . ALA B 1 56 ? -3.318 4.805 8.438 1 72.88 56 ALA B O 1
ATOM 1746 N N . CYS B 1 57 ? -2.285 2.865 8.625 1 70.44 57 CYS B N 1
ATOM 1747 C CA . CYS B 1 57 ? -3.301 2.244 7.781 1 70.44 57 CYS B CA 1
ATOM 1748 C C . CYS B 1 57 ? -3.938 1.052 8.484 1 70.44 57 CYS B C 1
ATOM 1750 O O . CYS B 1 57 ? -3.266 0.329 9.219 1 70.44 57 CYS B O 1
ATOM 1752 N N . ASP B 1 58 ? -5.242 1.06 8.336 1 59.94 58 ASP B N 1
ATOM 1753 C CA . ASP B 1 58 ? -5.973 -0.074 8.891 1 59.94 58 ASP B CA 1
ATOM 1754 C C . ASP B 1 58 ? -5.773 -1.328 8.047 1 59.94 58 ASP B C 1
ATOM 1756 O O . ASP B 1 58 ? -5.668 -1.244 6.82 1 59.94 58 ASP B O 1
ATOM 1760 N N . SER B 1 59 ? -5.547 -2.332 8.773 1 55.66 59 SER B N 1
ATOM 1761 C CA . SER B 1 59 ? -5.461 -3.609 8.078 1 55.66 59 SER B CA 1
ATOM 1762 C C . SER B 1 59 ? -6.789 -3.969 7.418 1 55.66 59 SER B C 1
ATOM 1764 O O . SER B 1 59 ? -6.82 -4.723 6.441 1 55.66 59 SER B O 1
ATOM 1766 N N . LEU B 1 60 ? -7.887 -3.439 8.008 1 55.34 60 LEU B N 1
ATOM 1767 C CA . LEU B 1 60 ? -9.227 -3.705 7.484 1 55.34 60 LEU B CA 1
ATOM 1768 C C . LEU B 1 60 ? -10.016 -2.412 7.344 1 55.34 60 LEU B C 1
ATOM 1770 O O . LEU B 1 60 ? -10.773 -2.039 8.242 1 55.34 60 LEU B O 1
ATOM 1774 N N . PRO B 1 61 ? -9.688 -1.716 6.254 1 57.59 61 PRO B N 1
ATOM 1775 C CA . PRO B 1 61 ? -10.445 -0.471 6.113 1 57.59 61 PRO B CA 1
ATOM 1776 C C . PRO B 1 61 ? -11.945 -0.711 5.961 1 57.59 61 PRO B C 1
ATOM 1778 O O . PRO B 1 61 ? -12.359 -1.788 5.527 1 57.59 61 PRO B O 1
ATOM 1781 N N . ALA B 1 62 ? -12.719 0.209 6.492 1 60.59 62 ALA B N 1
ATOM 1782 C CA . ALA B 1 62 ? -14.172 0.141 6.344 1 60.59 62 ALA B CA 1
ATOM 1783 C C . ALA B 1 62 ? -14.562 0.039 4.871 1 60.59 62 ALA B C 1
ATOM 1785 O O . ALA B 1 62 ? -13.805 0.435 3.99 1 60.59 62 ALA B O 1
ATOM 1786 N N . GLU B 1 63 ? -15.703 -0.59 4.723 1 59.59 63 GLU B N 1
ATOM 1787 C CA . GLU B 1 63 ? -16.25 -0.694 3.369 1 59.59 63 GLU B CA 1
ATOM 1788 C C . GLU B 1 63 ? -16.734 0.661 2.863 1 59.59 63 GLU B C 1
ATOM 1790 O O . GLU B 1 63 ? -17.188 1.497 3.65 1 59.59 63 GLU B O 1
ATOM 1795 N N . ASN B 1 64 ? -16.453 0.969 1.614 1 67.75 64 ASN B N 1
ATOM 1796 C CA . ASN B 1 64 ? -17.016 2.137 0.948 1 67.75 64 ASN B CA 1
ATOM 1797 C C . ASN B 1 64 ? -16.281 3.416 1.34 1 67.75 64 ASN B C 1
ATOM 1799 O O . ASN B 1 64 ? -16.906 4.469 1.503 1 67.75 64 ASN B O 1
ATOM 1803 N N . VAL B 1 65 ? -15.109 3.217 1.76 1 73.88 65 VAL B N 1
ATOM 1804 C CA . VAL B 1 65 ? -14.336 4.426 2.039 1 73.88 65 VAL B CA 1
ATOM 1805 C C . VAL B 1 65 ? -13.531 4.82 0.807 1 73.88 65 VAL B C 1
ATOM 1807 O O . VAL B 1 65 ? -13.148 3.961 0.006 1 73.88 65 VAL B O 1
ATOM 1810 N N . THR B 1 66 ? -13.367 6.102 0.61 1 80.75 66 THR B N 1
ATOM 1811 C CA . THR B 1 66 ? -12.57 6.594 -0.509 1 80.75 66 THR B CA 1
ATOM 1812 C C . THR B 1 66 ? -11.109 6.73 -0.107 1 80.75 66 THR B C 1
ATOM 1814 O O . THR B 1 66 ? -10.211 6.387 -0.882 1 80.75 66 THR B O 1
ATOM 1817 N N . ILE B 1 67 ? -10.93 7.168 1.101 1 84.94 67 ILE B N 1
ATOM 1818 C CA . ILE B 1 67 ? -9.586 7.207 1.659 1 84.94 67 ILE B CA 1
ATOM 1819 C C . ILE B 1 67 ? -9.375 6.008 2.58 1 84.94 67 ILE B C 1
ATOM 1821 O O . ILE B 1 67 ? -10.023 5.898 3.625 1 84.94 67 ILE B O 1
ATOM 1825 N N . ILE B 1 68 ? -8.5 5.188 2.148 1 76.5 68 ILE B N 1
ATOM 1826 C CA . ILE B 1 68 ? -8.25 3.932 2.848 1 76.5 68 ILE B CA 1
ATOM 1827 C C . ILE B 1 68 ? -7.242 4.16 3.975 1 76.5 68 ILE B C 1
ATOM 1829 O O . ILE B 1 68 ? -7.355 3.562 5.047 1 76.5 68 ILE B O 1
ATOM 1833 N N . CYS B 1 69 ? -6.258 4.883 3.557 1 78.69 69 CYS B N 1
ATOM 1834 C CA . CYS B 1 69 ? -5.227 5.328 4.484 1 78.69 69 CYS B CA 1
ATOM 1835 C C . CYS B 1 69 ? -5.035 6.84 4.406 1 78.69 69 CYS B C 1
ATOM 1837 O O . CYS B 1 69 ? -5.152 7.43 3.332 1 78.69 69 CYS B O 1
ATOM 1839 N N . PRO B 1 70 ? -4.777 7.453 5.711 1 81.62 70 PRO B N 1
ATOM 1840 C CA . PRO B 1 70 ? -4.676 6.898 7.062 1 81.62 70 PRO B CA 1
ATOM 1841 C C . PRO B 1 70 ? -6.035 6.535 7.656 1 81.62 70 PRO B C 1
ATOM 1843 O O . PRO B 1 70 ? -7.074 6.926 7.113 1 81.62 70 PRO B O 1
ATOM 1846 N N . VAL B 1 71 ? -6.039 5.719 8.711 1 79.56 71 VAL B N 1
ATOM 1847 C CA . VAL B 1 71 ? -7.262 5.406 9.438 1 79.56 71 VAL B CA 1
ATOM 1848 C C . VAL B 1 71 ? -7.953 6.703 9.867 1 79.56 71 VAL B C 1
ATOM 1850 O O . VAL B 1 71 ? -7.293 7.723 10.086 1 79.56 71 VAL B O 1
ATOM 1853 N N . SER B 1 72 ? -9.203 6.68 10.039 1 84.81 72 SER B N 1
ATOM 1854 C CA . SER B 1 72 ? -10.055 7.859 10.156 1 84.81 72 SER B CA 1
ATOM 1855 C C . SER B 1 72 ? -9.672 8.703 11.367 1 84.81 72 SER B C 1
ATOM 1857 O O . SER B 1 72 ? -9.82 9.922 11.352 1 84.81 72 SER B O 1
ATOM 1859 N N . VAL B 1 73 ? -9.203 8.102 12.453 1 84.5 73 VAL B N 1
ATOM 1860 C CA . VAL B 1 73 ? -8.883 8.836 13.672 1 84.5 73 VAL B CA 1
ATOM 1861 C C . VAL B 1 73 ? -7.805 9.883 13.375 1 84.5 73 VAL B C 1
ATOM 1863 O O . VAL B 1 73 ? -7.789 10.953 13.984 1 84.5 73 VAL B O 1
ATOM 1866 N N . PHE B 1 74 ? -7.016 9.664 12.359 1 88.19 74 PHE B N 1
ATOM 1867 C CA . PHE B 1 74 ? -5.914 10.555 12.031 1 88.19 74 PHE B CA 1
ATOM 1868 C C . PHE B 1 74 ? -6.379 11.664 11.094 1 88.19 74 PHE B C 1
ATOM 1870 O O . PHE B 1 74 ? -5.602 12.555 10.742 1 88.19 74 PHE B O 1
ATOM 1877 N N . LEU B 1 75 ? -7.668 11.609 10.781 1 92.56 75 LEU B N 1
ATOM 1878 C CA . LEU B 1 75 ? -8.242 12.656 9.945 1 92.56 75 LEU B CA 1
ATOM 1879 C C . LEU B 1 75 ? -9.312 13.43 10.703 1 92.56 75 LEU B C 1
ATOM 1881 O O . LEU B 1 75 ? -9.984 14.297 10.133 1 92.56 75 LEU B O 1
ATOM 1885 N N . GLU B 1 76 ? -9.445 13.086 11.945 1 94.75 76 GLU B N 1
ATOM 1886 C CA . GLU B 1 76 ? -10.391 13.805 12.789 1 94.75 76 GLU B CA 1
ATOM 1887 C C . GLU B 1 76 ? -9.828 15.156 13.234 1 94.75 76 GLU B C 1
ATOM 1889 O O . GLU B 1 76 ? -8.609 15.305 13.391 1 94.75 76 GLU B O 1
ATOM 1894 N N . GLU B 1 77 ? -10.742 16.031 13.484 1 97.06 77 GLU B N 1
ATOM 1895 C CA . GLU B 1 77 ? -10.352 17.406 13.812 1 97.06 77 GLU B CA 1
ATOM 1896 C C . GLU B 1 77 ? -9.438 17.438 15.031 1 97.06 77 GLU B C 1
ATOM 1898 O O . GLU B 1 77 ? -8.453 18.188 15.055 1 97.06 77 GLU B O 1
ATOM 1903 N N . SER B 1 78 ? -9.734 16.656 16.078 1 96.44 78 SER B N 1
ATOM 1904 C CA . SER B 1 78 ? -8.93 16.672 17.297 1 96.44 78 SER B CA 1
ATOM 1905 C C . SER B 1 78 ? -7.488 16.281 17 1 96.44 78 SER B C 1
ATOM 1907 O O . SER B 1 78 ? -6.555 16.875 17.547 1 96.44 78 SER B O 1
ATOM 1909 N N . PHE B 1 79 ? -7.336 15.281 16.219 1 93.88 79 PHE B N 1
ATOM 1910 C CA . PHE B 1 79 ? -5.988 14.852 15.867 1 93.88 79 PHE B CA 1
ATOM 1911 C C . PHE B 1 79 ? -5.277 15.922 15.047 1 93.88 79 PHE B C 1
ATOM 1913 O O . PHE B 1 79 ? -4.098 16.203 15.273 1 93.88 79 PHE B O 1
ATOM 1920 N N . ILE B 1 80 ? -5.977 16.5 14.117 1 97.12 80 ILE B N 1
ATOM 1921 C CA . ILE B 1 80 ? -5.414 17.531 13.258 1 97.12 80 ILE B CA 1
ATOM 1922 C C . ILE B 1 80 ? -4.945 18.719 14.109 1 97.12 80 ILE B C 1
ATOM 1924 O O . ILE B 1 80 ? -3.828 19.203 13.938 1 97.12 80 ILE B O 1
ATOM 1928 N N . LYS B 1 81 ? -5.754 19.094 15.008 1 97.94 81 LYS B N 1
ATOM 1929 C CA . LYS B 1 81 ? -5.418 20.172 15.922 1 97.94 81 LYS B CA 1
ATOM 1930 C C . LYS B 1 81 ? -4.172 19.844 16.734 1 97.94 81 LYS B C 1
ATOM 1932 O O . LYS B 1 81 ? -3.252 20.656 16.828 1 97.94 81 LYS B O 1
ATOM 1937 N N . ASN B 1 82 ? -4.172 18.672 17.312 1 95.19 82 ASN B N 1
ATOM 1938 C CA . ASN B 1 82 ? -3.031 18.25 18.125 1 95.19 82 ASN B CA 1
ATOM 1939 C C . ASN B 1 82 ? -1.752 18.172 17.297 1 95.19 82 ASN B C 1
ATOM 1941 O O . ASN B 1 82 ? -0.674 18.531 17.781 1 95.19 82 ASN B O 1
ATOM 1945 N N . THR B 1 83 ? -1.856 17.719 16.109 1 93 83 THR B N 1
ATOM 1946 C CA . THR B 1 83 ? -0.698 17.656 15.219 1 93 83 THR B CA 1
ATOM 1947 C C . THR B 1 83 ? -0.161 19.047 14.922 1 93 83 THR B C 1
ATOM 1949 O O . THR B 1 83 ? 1.052 19.281 14.945 1 93 83 THR B O 1
ATOM 1952 N N . ALA B 1 84 ? -1.099 19.969 14.672 1 96.69 84 ALA B N 1
ATOM 1953 C CA . ALA B 1 84 ? -0.688 21.344 14.43 1 96.69 84 ALA B CA 1
ATOM 1954 C C . ALA B 1 84 ? 0.087 21.906 15.617 1 96.69 84 ALA B C 1
ATOM 1956 O O . ALA B 1 84 ? 1.092 22.594 15.445 1 96.69 84 ALA B O 1
ATOM 1957 N N . GLN B 1 85 ? -0.334 21.516 16.766 1 96.56 85 GLN B N 1
ATOM 1958 C CA . GLN B 1 85 ? 0.298 22 17.984 1 96.56 85 GLN B CA 1
ATOM 1959 C C . GLN B 1 85 ? 1.699 21.422 18.156 1 96.56 85 GLN B C 1
ATOM 1961 O O . GLN B 1 85 ? 2.521 21.969 18.891 1 96.56 85 GLN B O 1
ATOM 1966 N N . LEU B 1 86 ? 1.96 20.359 17.422 1 91.12 86 LEU B N 1
ATOM 1967 C CA . LEU B 1 86 ? 3.26 19.703 17.484 1 91.12 86 LEU B CA 1
ATOM 1968 C C . LEU B 1 86 ? 4.25 20.344 16.531 1 91.12 86 LEU B C 1
ATOM 1970 O O . LEU B 1 86 ? 5.461 20.125 16.641 1 91.12 86 LEU B O 1
ATOM 1974 N N . MET B 1 87 ? 3.734 21.047 15.633 1 88.69 87 MET B N 1
ATOM 1975 C CA . MET B 1 87 ? 4.598 21.516 14.547 1 88.69 87 MET B CA 1
ATOM 1976 C C . MET B 1 87 ? 5.355 22.781 14.961 1 88.69 87 MET B C 1
ATOM 1978 O O . MET B 1 87 ? 4.805 23.641 15.641 1 88.69 87 MET B O 1
ATOM 1982 N N . THR B 1 88 ? 6.598 22.812 14.602 1 86 88 THR B N 1
ATOM 1983 C CA . THR B 1 88 ? 7.285 24.094 14.602 1 86 88 THR B CA 1
ATOM 1984 C C . THR B 1 88 ? 6.727 25 13.5 1 86 88 THR B C 1
ATOM 1986 O O . THR B 1 88 ? 5.961 24.547 12.648 1 86 88 THR B O 1
ATOM 1989 N N . ASN B 1 89 ? 7.191 26.25 13.547 1 90.44 89 ASN B N 1
ATOM 1990 C CA . ASN B 1 89 ? 6.684 27.234 12.586 1 90.44 89 ASN B CA 1
ATOM 1991 C C . ASN B 1 89 ? 7.008 26.828 11.156 1 90.44 89 ASN B C 1
ATOM 1993 O O . ASN B 1 89 ? 6.305 27.219 10.219 1 90.44 89 ASN B O 1
ATOM 1997 N N . THR B 1 90 ? 8.016 26.047 11 1 83.19 90 THR B N 1
ATOM 1998 C CA . THR B 1 90 ? 8.422 25.641 9.664 1 83.19 90 THR B CA 1
ATOM 1999 C C . THR B 1 90 ? 8.273 24.125 9.484 1 83.19 90 THR B C 1
ATOM 2001 O O . THR B 1 90 ? 8.789 23.547 8.523 1 83.19 90 THR B O 1
ATOM 2004 N N . GLY B 1 91 ? 7.645 23.516 10.5 1 83.19 91 GLY B N 1
ATOM 2005 C CA . GLY B 1 91 ? 7.512 22.062 10.484 1 83.19 91 GLY B CA 1
ATOM 2006 C C . GLY B 1 91 ? 6.496 21.562 9.477 1 83.19 91 GLY B C 1
ATOM 2007 O O . GLY B 1 91 ? 5.645 22.328 9.016 1 83.19 91 GLY B O 1
ATOM 2008 N N . VAL B 1 92 ? 6.656 20.297 9.094 1 84.25 92 VAL B N 1
ATOM 2009 C CA . VAL B 1 92 ? 5.77 19.672 8.109 1 84.25 92 VAL B CA 1
ATOM 2010 C C . VAL B 1 92 ? 5.105 18.438 8.711 1 84.25 92 VAL B C 1
ATOM 2012 O O . VAL B 1 92 ? 5.773 17.609 9.32 1 84.25 92 VAL B O 1
ATOM 2015 N N . ALA B 1 93 ? 3.83 18.406 8.617 1 86.94 93 ALA B N 1
ATOM 2016 C CA . ALA B 1 93 ? 3.076 17.188 8.891 1 86.94 93 ALA B CA 1
ATOM 2017 C C . ALA B 1 93 ? 2.707 16.469 7.602 1 86.94 93 ALA B C 1
ATOM 2019 O O . ALA B 1 93 ? 2.062 17.047 6.723 1 86.94 93 ALA B O 1
ATOM 2020 N N . ALA B 1 94 ? 3.154 15.266 7.52 1 85.62 94 ALA B N 1
ATOM 2021 C CA . ALA B 1 94 ? 2.9 14.492 6.305 1 85.62 94 ALA B CA 1
ATOM 2022 C C . ALA B 1 94 ? 2.092 13.234 6.609 1 85.62 94 ALA B C 1
ATOM 2024 O O . ALA B 1 94 ? 2.277 12.609 7.656 1 85.62 94 ALA B O 1
ATOM 2025 N N . PHE B 1 95 ? 1.213 12.883 5.691 1 85.75 95 PHE B N 1
ATOM 2026 C CA . PHE B 1 95 ? 0.337 11.719 5.77 1 85.75 95 PHE B CA 1
ATOM 2027 C C . PHE B 1 95 ? 0.485 10.844 4.527 1 85.75 95 PHE B C 1
ATOM 2029 O O . PHE B 1 95 ? 0.383 11.336 3.402 1 85.75 95 PHE B O 1
ATOM 2036 N N . ASN B 1 96 ? 0.798 9.617 4.762 1 81.69 96 ASN B N 1
ATOM 2037 C CA . ASN B 1 96 ? 0.664 8.664 3.668 1 81.69 96 ASN B CA 1
ATOM 2038 C C . ASN B 1 96 ? -0.799 8.32 3.398 1 81.69 96 ASN B C 1
ATOM 2040 O O . ASN B 1 96 ? -1.494 7.805 4.273 1 81.69 96 ASN B O 1
ATOM 2044 N N . VAL B 1 97 ? -1.252 8.609 2.168 1 85.06 97 VAL B N 1
ATOM 2045 C CA . VAL B 1 97 ? -2.672 8.477 1.857 1 85.06 97 VAL B CA 1
ATOM 2046 C C . VAL B 1 97 ? -2.867 7.461 0.739 1 85.06 97 VAL B C 1
ATOM 2048 O O . VAL B 1 97 ? -2.281 7.59 -0.338 1 85.06 97 VAL B O 1
ATOM 2051 N N . PHE B 1 98 ? -3.605 6.508 1.104 1 82.19 98 PHE B N 1
ATOM 2052 C CA . PHE B 1 98 ? -4.121 5.594 0.09 1 82.19 98 PHE B CA 1
ATOM 2053 C C . PHE B 1 98 ? -5.594 5.863 -0.181 1 82.19 98 PHE B C 1
ATOM 2055 O O . PHE B 1 98 ? -6.391 5.988 0.752 1 82.19 98 PHE B O 1
ATOM 2062 N N . SER B 1 99 ? -5.914 5.988 -1.38 1 84.31 99 SER B N 1
ATOM 2063 C CA . SER B 1 99 ? -7.305 6.246 -1.743 1 84.31 99 SER B CA 1
ATOM 2064 C C . SER B 1 99 ? -7.754 5.34 -2.883 1 84.31 99 SER B C 1
ATOM 2066 O O . SER B 1 99 ? -6.941 4.914 -3.705 1 84.3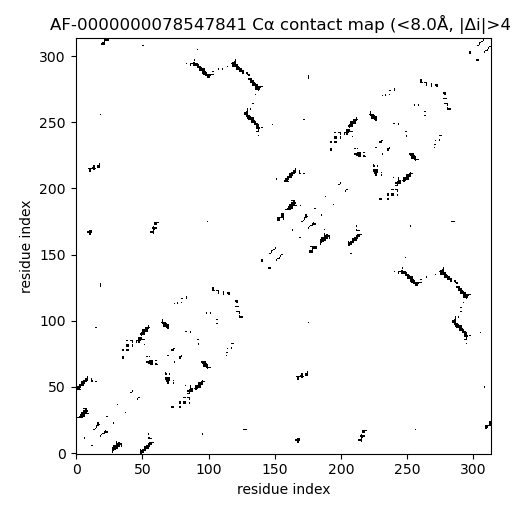1 99 SER B O 1
ATOM 2068 N N . TYR B 1 100 ? -9.07 5.133 -2.768 1 78.62 100 TYR B N 1
ATOM 2069 C CA . TYR B 1 100 ? -9.695 4.418 -3.873 1 78.62 100 TYR B CA 1
ATOM 2070 C C . TYR B 1 100 ? -10.195 5.383 -4.938 1 78.62 100 TYR B C 1
ATOM 2072 O O . TYR B 1 100 ? -11.062 6.227 -4.664 1 78.62 100 TYR B O 1
ATOM 2080 N N . THR B 1 101 ? -9.711 5.371 -6.137 1 77.19 101 THR B N 1
ATOM 2081 C CA . THR B 1 101 ? -10.281 5.996 -7.324 1 77.19 101 THR B CA 1
ATOM 2082 C C . THR B 1 101 ? -10.062 7.508 -7.301 1 77.19 101 THR B C 1
ATOM 2084 O O . THR B 1 101 ? -10.391 8.203 -8.266 1 77.19 101 THR B O 1
ATOM 2087 N N . LEU B 1 102 ? -9.562 8.055 -6.125 1 88 102 LEU B N 1
ATOM 2088 C CA . LEU B 1 102 ? -9.367 9.5 -6.109 1 88 102 LEU B CA 1
ATOM 2089 C C . LEU B 1 102 ? -8.031 9.875 -6.746 1 88 102 LEU B C 1
ATOM 2091 O O . LEU B 1 102 ? -7.016 9.219 -6.508 1 88 102 LEU B O 1
ATOM 2095 N N . THR B 1 103 ? -8.109 10.953 -7.48 1 90.44 103 THR B N 1
ATOM 2096 C CA . THR B 1 103 ? -6.867 11.531 -7.988 1 90.44 103 THR B CA 1
ATOM 2097 C C . THR B 1 103 ? -6.137 12.297 -6.887 1 90.44 103 THR B C 1
ATOM 2099 O O . THR B 1 103 ? -6.723 12.609 -5.848 1 90.44 103 THR B O 1
ATOM 2102 N N . SER B 1 104 ? -4.91 12.531 -7.117 1 90.94 104 SER B N 1
ATOM 2103 C CA . SER B 1 104 ? -4.121 13.328 -6.188 1 90.94 104 SER B CA 1
ATOM 2104 C C . SER B 1 104 ? -4.777 14.68 -5.922 1 90.94 104 SER B C 1
ATOM 2106 O O . SER B 1 104 ? -4.824 15.141 -4.777 1 90.94 104 SER B O 1
ATOM 2108 N N . ASP B 1 105 ? -5.324 15.297 -6.945 1 95.06 105 ASP B N 1
ATOM 2109 C CA . ASP B 1 105 ? -5.965 16.609 -6.812 1 95.06 105 ASP B CA 1
ATOM 2110 C C . ASP B 1 105 ? -7.191 16.516 -5.906 1 95.06 105 ASP B C 1
ATOM 2112 O O . ASP B 1 105 ? -7.418 17.406 -5.082 1 95.06 105 ASP B O 1
ATOM 2116 N N . LYS B 1 106 ? -7.953 15.477 -6.094 1 95.75 106 LYS B N 1
ATOM 2117 C CA . LYS B 1 106 ? -9.164 15.344 -5.281 1 95.75 106 LYS B CA 1
ATOM 2118 C C . LYS B 1 106 ? -8.812 15.062 -3.822 1 95.75 106 LYS B C 1
ATOM 2120 O O . LYS B 1 106 ? -9.469 15.578 -2.912 1 95.75 106 LYS B O 1
ATOM 2125 N N . VAL B 1 107 ? -7.773 14.234 -3.615 1 95.62 107 VAL B N 1
ATOM 2126 C CA . VAL B 1 107 ? -7.297 14.008 -2.256 1 95.62 107 VAL B CA 1
ATOM 2127 C C . VAL B 1 107 ? -6.863 15.328 -1.635 1 95.62 107 VAL B C 1
ATOM 2129 O O . VAL B 1 107 ? -7.238 15.648 -0.503 1 95.62 107 VAL B O 1
ATOM 2132 N N . ARG B 1 108 ? -6.105 16.078 -2.4 1 96.12 108 ARG B N 1
ATOM 2133 C CA . ARG B 1 108 ? -5.629 17.375 -1.921 1 96.12 108 ARG B CA 1
ATOM 2134 C C . ARG B 1 108 ? -6.793 18.281 -1.535 1 96.12 108 ARG B C 1
ATOM 2136 O O . ARG B 1 108 ? -6.789 18.891 -0.459 1 96.12 108 ARG B O 1
ATOM 2143 N N . GLU B 1 109 ? -7.77 18.391 -2.389 1 97.12 109 GLU B N 1
ATOM 2144 C CA . GLU B 1 109 ? -8.922 19.266 -2.148 1 97.12 109 GLU B CA 1
ATOM 2145 C C . GLU B 1 109 ? -9.672 18.844 -0.885 1 97.12 109 GLU B C 1
ATOM 2147 O O . GLU B 1 109 ? -9.922 19.672 -0.009 1 97.12 109 GLU B O 1
ATOM 2152 N N . LEU B 1 110 ? -9.938 17.594 -0.792 1 96.06 110 LEU B N 1
ATOM 2153 C CA . LEU B 1 110 ? -10.719 17.078 0.326 1 96.06 110 LEU B CA 1
ATOM 2154 C C . LEU B 1 110 ? -9.977 17.266 1.644 1 96.06 110 LEU B C 1
ATOM 2156 O O . LEU B 1 110 ? -10.547 17.766 2.617 1 96.06 110 LEU B O 1
ATOM 2160 N N . LEU B 1 111 ? -8.719 16.891 1.656 1 97.5 111 LEU B N 1
ATOM 2161 C CA . LEU B 1 111 ? -7.984 16.922 2.918 1 97.5 111 LEU B CA 1
ATOM 2162 C C . LEU B 1 111 ? -7.586 18.359 3.275 1 97.5 111 LEU B C 1
ATOM 2164 O O . LEU B 1 111 ? -7.539 18.719 4.453 1 97.5 111 LEU B O 1
ATOM 2168 N N . THR B 1 112 ? -7.309 19.172 2.271 1 97.69 112 THR B N 1
ATOM 2169 C CA . THR B 1 112 ? -7.016 20.578 2.572 1 97.69 112 THR B CA 1
ATOM 2170 C C . THR B 1 112 ? -8.211 21.234 3.258 1 97.69 112 THR B C 1
ATOM 2172 O O . THR B 1 112 ? -8.031 22.016 4.203 1 97.69 112 THR B O 1
ATOM 2175 N N . HIS B 1 113 ? -9.375 20.938 2.801 1 97.5 113 HIS B N 1
ATOM 2176 C CA . HIS B 1 113 ? -10.57 21.484 3.428 1 97.5 113 HIS B CA 1
ATOM 2177 C C . HIS B 1 113 ? -10.656 21.078 4.898 1 97.5 113 HIS B C 1
ATOM 2179 O O . HIS B 1 113 ? -11 21.906 5.75 1 97.5 113 HIS B O 1
ATOM 2185 N N . ARG B 1 114 ? -10.266 19.906 5.211 1 96.88 114 ARG B N 1
ATOM 2186 C CA . ARG B 1 114 ? -10.352 19.375 6.566 1 96.88 114 ARG B CA 1
ATOM 2187 C C . ARG B 1 114 ? -9.258 19.953 7.453 1 96.88 114 ARG B C 1
ATOM 2189 O O . ARG B 1 114 ? -9.461 20.141 8.656 1 96.88 114 ARG B O 1
ATOM 2196 N N . PHE B 1 115 ? -8.141 20.266 6.906 1 98.5 115 PHE B N 1
ATOM 2197 C CA . PHE B 1 115 ? -6.953 20.609 7.676 1 98.5 115 PHE B CA 1
ATOM 2198 C C . PHE B 1 115 ? -6.781 22.125 7.758 1 98.5 115 PHE B C 1
ATOM 2200 O O . PHE B 1 115 ? -6 22.625 8.578 1 98.5 115 PHE B O 1
ATOM 2207 N N . SER B 1 116 ? -7.547 22.891 7.008 1 97.5 116 SER B N 1
ATOM 2208 C CA . SER B 1 116 ? -7.281 24.297 6.758 1 97.5 116 SER B CA 1
ATOM 2209 C C . SER B 1 116 ? -7.531 25.141 8.008 1 97.5 116 SER B C 1
ATOM 2211 O O . SER B 1 116 ? -7.039 26.266 8.109 1 97.5 116 SER B O 1
ATOM 2213 N N . LYS B 1 117 ? -8.328 24.656 8.938 1 98 117 LYS B N 1
ATOM 2214 C CA . LYS B 1 117 ? -8.555 25.375 10.18 1 98 117 LYS B CA 1
ATOM 2215 C C . LYS B 1 117 ? -7.258 25.547 10.969 1 98 117 LYS B C 1
ATOM 2217 O O . LYS B 1 117 ? -7.082 26.547 11.672 1 98 117 LYS B O 1
ATOM 2222 N N . TYR B 1 118 ? -6.32 24.609 10.758 1 98.31 118 TYR B N 1
ATOM 2223 C CA . TYR B 1 118 ? -5.156 24.578 11.641 1 98.31 118 TYR B CA 1
ATOM 2224 C C . TYR B 1 118 ? -3.865 24.734 10.836 1 98.31 118 TYR B C 1
ATOM 2226 O O . TYR B 1 118 ? -2.826 25.094 11.391 1 98.31 118 TYR B O 1
ATOM 2234 N N . PHE B 1 119 ? -3.957 24.469 9.586 1 98.06 119 PHE B N 1
ATOM 2235 C CA . PHE B 1 119 ? -2.803 24.594 8.703 1 98.06 119 PHE B CA 1
ATOM 2236 C C . PHE B 1 119 ? -3.08 25.578 7.578 1 98.06 119 PHE B C 1
ATOM 2238 O O . PHE B 1 119 ? -4.133 25.516 6.938 1 98.06 119 PHE B O 1
ATOM 2245 N N . ASP B 1 120 ? -2.121 26.391 7.324 1 96.81 120 ASP B N 1
ATOM 2246 C CA . ASP B 1 120 ? -2.297 27.438 6.32 1 96.81 120 ASP B CA 1
ATOM 2247 C C . ASP B 1 120 ? -1.945 26.922 4.926 1 96.81 120 ASP B C 1
ATOM 2249 O O . ASP B 1 120 ? -2.33 27.531 3.922 1 96.81 120 ASP B O 1
ATOM 2253 N N . TYR B 1 121 ? -1.192 25.859 4.883 1 94.94 121 TYR B N 1
ATOM 2254 C CA . TYR B 1 121 ? -0.752 25.344 3.592 1 94.94 121 TYR B CA 1
ATOM 2255 C C . TYR B 1 121 ? -0.759 23.828 3.586 1 94.94 121 TYR B C 1
ATOM 2257 O O . TYR B 1 121 ? -0.134 23.188 4.441 1 94.94 121 TYR B O 1
ATOM 2265 N N . CYS B 1 122 ? -1.429 23.297 2.672 1 95.56 122 CYS B N 1
ATOM 2266 C CA . CYS B 1 122 ? -1.398 21.859 2.439 1 95.56 122 CYS B CA 1
ATOM 2267 C C . CYS B 1 122 ? -1.281 21.547 0.953 1 95.56 122 CYS B C 1
ATOM 2269 O O . CYS B 1 122 ? -1.714 22.328 0.113 1 95.56 122 CYS B O 1
ATOM 2271 N N . ASN B 1 123 ? -0.658 20.422 0.694 1 92.62 123 ASN B N 1
ATOM 2272 C CA . ASN B 1 123 ? -0.476 19.984 -0.683 1 92.62 123 ASN B CA 1
ATOM 2273 C C . ASN B 1 123 ? -0.262 18.469 -0.758 1 92.62 123 ASN B C 1
ATOM 2275 O O . ASN B 1 123 ? -0.272 17.781 0.266 1 92.62 123 ASN B O 1
ATOM 2279 N N . THR B 1 124 ? -0.225 17.953 -1.982 1 90.88 124 THR B N 1
ATOM 2280 C CA . THR B 1 124 ? 0.041 16.531 -2.195 1 90.88 124 THR B CA 1
ATOM 2281 C C . THR B 1 124 ? 1.26 16.344 -3.094 1 90.88 124 THR B C 1
ATOM 2283 O O . THR B 1 124 ? 1.624 17.234 -3.855 1 90.88 124 THR B O 1
ATOM 2286 N N . LYS B 1 125 ? 1.885 15.305 -2.891 1 84.69 125 LYS B N 1
ATOM 2287 C CA . LYS B 1 125 ? 2.959 14.836 -3.762 1 84.69 125 LYS B CA 1
ATOM 2288 C C . LYS B 1 125 ? 2.736 13.383 -4.176 1 84.69 125 LYS B C 1
ATOM 2290 O O . LYS B 1 125 ? 2.58 12.508 -3.324 1 84.69 125 LYS B O 1
ATOM 2295 N N . GLU B 1 126 ? 2.691 13.148 -5.453 1 81.31 126 GLU B N 1
ATOM 2296 C CA . GLU B 1 126 ? 2.52 11.773 -5.93 1 81.31 126 GLU B CA 1
ATOM 2297 C C . GLU B 1 126 ? 3.748 10.93 -5.617 1 81.31 126 GLU B C 1
ATOM 2299 O O . GLU B 1 126 ? 4.879 11.398 -5.73 1 81.31 126 GLU B O 1
ATOM 2304 N N . THR B 1 127 ? 3.395 9.711 -5.207 1 76.12 127 THR B N 1
ATOM 2305 C CA . THR B 1 127 ? 4.492 8.758 -5.031 1 76.12 127 THR B CA 1
ATOM 2306 C C . THR B 1 127 ? 4.723 7.965 -6.312 1 76.12 127 THR B C 1
ATOM 2308 O O . THR B 1 127 ? 3.914 8.016 -7.238 1 76.12 127 THR B O 1
ATOM 2311 N N . LYS B 1 128 ? 5.887 7.422 -6.512 1 72.31 128 LYS B N 1
ATOM 2312 C CA . LYS B 1 128 ? 6.184 6.586 -7.668 1 72.31 128 LYS B CA 1
ATOM 2313 C C . LYS B 1 128 ? 5.762 5.141 -7.426 1 72.31 128 LYS B C 1
ATOM 2315 O O . LYS B 1 128 ? 6.027 4.262 -8.25 1 72.31 128 LYS B O 1
ATOM 2320 N N . VAL B 1 129 ? 5.113 4.906 -6.309 1 75.38 129 VAL B N 1
ATOM 2321 C CA . VAL B 1 129 ? 4.68 3.555 -5.965 1 75.38 129 VAL B CA 1
ATOM 2322 C C . VAL B 1 129 ? 3.389 3.221 -6.711 1 75.38 129 VAL B C 1
ATOM 2324 O O . VAL B 1 129 ? 2.443 4.012 -6.711 1 75.38 129 VAL B O 1
ATOM 2327 N N . ARG B 1 130 ? 3.408 2.131 -7.359 1 80.25 130 ARG B N 1
ATOM 2328 C CA . ARG B 1 130 ? 2.24 1.645 -8.086 1 80.25 130 ARG B CA 1
ATOM 2329 C C . ARG B 1 130 ? 1.758 0.313 -7.516 1 80.25 130 ARG B C 1
ATOM 2331 O O . ARG B 1 130 ? 2.564 -0.505 -7.07 1 80.25 130 ARG B O 1
ATOM 2338 N N . ASN B 1 131 ? 0.446 0.192 -7.504 1 79.19 131 ASN B N 1
ATOM 2339 C CA . ASN B 1 131 ? -0.171 -1.047 -7.043 1 79.19 131 ASN B CA 1
ATOM 2340 C C . ASN B 1 131 ? -0.883 -1.776 -8.18 1 79.19 131 ASN B C 1
ATOM 2342 O O . ASN B 1 131 ? -1.792 -1.226 -8.805 1 79.19 131 ASN B O 1
ATOM 2346 N N . VAL B 1 132 ? -0.437 -2.984 -8.484 1 85.94 132 VAL B N 1
ATOM 2347 C CA . VAL B 1 132 ? -1.1 -3.799 -9.5 1 85.94 132 VAL B CA 1
ATOM 2348 C C . VAL B 1 132 ? -1.346 -5.203 -8.953 1 85.94 132 VAL B C 1
ATOM 2350 O O . VAL B 1 132 ? -0.67 -5.641 -8.016 1 85.94 132 VAL B O 1
ATOM 2353 N N . ILE B 1 133 ? -2.354 -5.797 -9.508 1 84.81 133 ILE B N 1
ATOM 2354 C CA . ILE B 1 133 ? -2.535 -7.223 -9.258 1 84.81 133 ILE B CA 1
ATOM 2355 C C . ILE B 1 133 ? -1.903 -8.023 -10.391 1 84.81 133 ILE B C 1
ATOM 2357 O O . ILE B 1 133 ? -2.217 -7.809 -11.562 1 84.81 133 ILE B O 1
ATOM 2361 N N . PHE B 1 134 ? -0.985 -8.867 -10 1 91.94 134 PHE B N 1
ATOM 2362 C CA . PHE B 1 134 ? -0.415 -9.852 -10.914 1 91.94 134 PHE B CA 1
ATOM 2363 C C . PHE B 1 134 ? -1.064 -11.211 -10.719 1 91.94 134 PHE B C 1
ATOM 2365 O O . PHE B 1 134 ? -1.224 -11.672 -9.586 1 91.94 134 PHE B O 1
ATOM 2372 N N . TYR B 1 135 ? -1.442 -11.797 -11.906 1 89.25 135 TYR B N 1
ATOM 2373 C CA . TYR B 1 135 ? -2.115 -13.078 -11.719 1 89.25 135 TYR B CA 1
ATOM 2374 C C . TYR B 1 135 ? -1.717 -14.062 -12.812 1 89.25 135 TYR B C 1
ATOM 2376 O O . TYR B 1 135 ? -1.346 -13.656 -13.914 1 89.25 135 TYR B O 1
ATOM 2384 N N . CYS B 1 136 ? -1.751 -15.352 -12.438 1 93.38 136 CYS B N 1
ATOM 2385 C CA . CYS B 1 136 ? -1.316 -16.422 -13.328 1 93.38 136 CYS B CA 1
ATOM 2386 C C . CYS B 1 136 ? -2.279 -17.594 -13.273 1 93.38 136 CYS B C 1
ATOM 2388 O O . CYS B 1 136 ? -2.949 -17.812 -12.266 1 93.38 136 CYS B O 1
ATOM 2390 N N . MET B 1 137 ? -2.27 -18.312 -14.352 1 91.19 137 MET B N 1
ATOM 2391 C CA . MET B 1 137 ? -3.041 -19.547 -14.492 1 91.19 137 MET B CA 1
ATOM 2392 C C . MET B 1 137 ? -2.195 -20.641 -15.125 1 91.19 137 MET B C 1
ATOM 2394 O O . MET B 1 137 ? -1.293 -20.359 -15.914 1 91.19 137 MET B O 1
ATOM 2398 N N . LEU B 1 138 ? -2.545 -21.906 -14.727 1 95.19 138 LEU B N 1
ATOM 2399 C CA . LEU B 1 138 ? -1.816 -23.031 -15.305 1 95.19 138 LEU B CA 1
ATOM 2400 C C . LEU B 1 138 ? -2.035 -23.109 -16.812 1 95.19 138 LEU B C 1
ATOM 2402 O O . LEU B 1 138 ? -1.123 -23.469 -17.562 1 95.19 138 LEU B O 1
ATOM 2406 N N . HIS B 1 139 ? -3.213 -22.75 -17.141 1 92.56 139 HIS B N 1
ATOM 2407 C CA . HIS B 1 139 ? -3.566 -22.797 -18.562 1 92.56 139 HIS B CA 1
ATOM 2408 C C . HIS B 1 139 ? -4.184 -21.484 -19.016 1 92.56 139 HIS B C 1
ATOM 2410 O O . HIS B 1 139 ? -4.965 -20.875 -18.281 1 92.56 139 HIS B O 1
ATOM 2416 N N . ARG B 1 140 ? -3.805 -21.047 -20.25 1 90 140 ARG B N 1
ATOM 2417 C CA . ARG B 1 140 ? -4.379 -19.828 -20.812 1 90 140 ARG B CA 1
ATOM 2418 C C . ARG B 1 140 ? -5.895 -19.938 -20.906 1 90 140 ARG B C 1
ATOM 2420 O O . ARG B 1 140 ? -6.422 -20.922 -21.422 1 90 140 ARG B O 1
ATOM 2427 N N . PRO B 1 141 ? -6.508 -18.906 -20.328 1 82.62 141 PRO B N 1
ATOM 2428 C CA . PRO B 1 141 ? -7.969 -18.969 -20.406 1 82.62 141 PRO B CA 1
ATOM 2429 C C . PRO B 1 141 ? -8.508 -18.734 -21.812 1 82.62 141 PRO B C 1
ATOM 2431 O O . PRO B 1 141 ? -7.859 -18.062 -22.625 1 82.62 141 PRO B O 1
ATOM 2434 N N . ARG B 1 142 ? -9.555 -19.453 -22.234 1 77.06 142 ARG B N 1
ATOM 2435 C CA . ARG B 1 142 ? -10.164 -19.297 -23.547 1 77.06 142 ARG B CA 1
ATOM 2436 C C . ARG B 1 142 ? -10.664 -17.875 -23.766 1 77.06 142 ARG B C 1
ATOM 2438 O O . ARG B 1 142 ? -10.484 -17.312 -24.844 1 77.06 142 ARG B O 1
ATOM 2445 N N . GLU B 1 143 ? -11.359 -17.234 -22.766 1 66.81 143 GLU B N 1
ATOM 2446 C CA . GLU B 1 143 ? -11.781 -15.844 -22.812 1 66.81 143 GLU B CA 1
ATOM 2447 C C . GLU B 1 143 ? -11.164 -15.031 -21.688 1 66.81 143 GLU B C 1
ATOM 2449 O O . GLU B 1 143 ? -11.305 -15.391 -20.516 1 66.81 143 GLU B O 1
ATOM 2454 N N . GLU B 1 144 ? -10.203 -14.383 -22.031 1 57.78 144 GLU B N 1
ATOM 2455 C CA . GLU B 1 144 ? -9.516 -13.57 -21.031 1 57.78 144 GLU B CA 1
ATOM 2456 C C . GLU B 1 144 ? -10.516 -12.82 -20.156 1 57.78 144 GLU B C 1
ATOM 2458 O O . GLU B 1 144 ? -10.258 -12.578 -18.984 1 57.78 144 GLU B O 1
ATOM 2463 N N . LYS B 1 145 ? -11.57 -12.414 -20.859 1 52.31 145 LYS B N 1
ATOM 2464 C CA . LYS B 1 145 ? -12.578 -11.656 -20.125 1 52.31 145 LYS B CA 1
ATOM 2465 C C . LYS B 1 145 ? -13.078 -12.438 -18.922 1 52.31 145 LYS B C 1
ATOM 2467 O O . LYS B 1 145 ? -13.68 -11.867 -18.016 1 52.31 145 LYS B O 1
ATOM 2472 N N . GLN B 1 146 ? -13.039 -13.625 -19.203 1 48.09 146 GLN B N 1
ATOM 2473 C CA . GLN B 1 146 ? -13.68 -14.508 -18.234 1 48.09 146 GLN B CA 1
ATOM 2474 C C . GLN B 1 146 ? -12.906 -14.531 -16.922 1 48.09 146 GLN B C 1
ATOM 2476 O O . GLN B 1 146 ? -13.398 -15.055 -15.914 1 48.09 146 GLN B O 1
ATOM 2481 N N . ILE B 1 147 ? -11.664 -14.398 -17.031 1 52.69 147 ILE B N 1
ATOM 2482 C CA . ILE B 1 147 ? -10.977 -14.414 -15.742 1 52.69 147 ILE B CA 1
ATOM 2483 C C . ILE B 1 147 ? -11.469 -13.25 -14.883 1 52.69 147 ILE B C 1
ATOM 2485 O O . ILE B 1 147 ? -11.07 -12.102 -15.086 1 52.69 147 ILE B O 1
ATOM 2489 N N . ASP B 1 148 ? -12.75 -13.094 -14.984 1 48.75 148 ASP B N 1
ATOM 2490 C CA . ASP B 1 148 ? -13.117 -11.992 -14.094 1 48.75 148 ASP B CA 1
ATOM 2491 C C . ASP B 1 148 ? -12.406 -12.109 -12.75 1 48.75 148 ASP B C 1
ATOM 2493 O O . ASP B 1 148 ? -12.875 -12.805 -11.852 1 48.75 148 ASP B O 1
ATOM 2497 N N . LEU B 1 149 ? -11.102 -12.109 -12.953 1 49.94 149 LEU B N 1
ATOM 2498 C CA . LEU B 1 149 ? -10.352 -11.984 -11.703 1 49.94 149 LEU B CA 1
ATOM 2499 C C . LEU B 1 149 ? -11.18 -11.258 -10.648 1 49.94 149 LEU B C 1
ATOM 2501 O O . LEU B 1 149 ? -11.156 -11.625 -9.477 1 49.94 149 LEU B O 1
ATOM 2505 N N . MET B 1 150 ? -11.883 -10.281 -11.336 1 48.25 150 MET B N 1
ATOM 2506 C CA . MET B 1 150 ? -12.828 -9.555 -10.5 1 48.25 150 MET B CA 1
ATOM 2507 C C . MET B 1 150 ? -13.922 -10.477 -9.977 1 48.25 150 MET B C 1
ATOM 2509 O O . MET B 1 150 ? -14.344 -10.367 -8.82 1 48.25 150 MET B O 1
ATOM 2513 N N . GLN B 1 151 ? -14.492 -11.242 -10.984 1 46.12 151 GLN B N 1
ATOM 2514 C CA . GLN B 1 151 ? -15.492 -12.203 -10.531 1 46.12 151 GLN B CA 1
ATOM 2515 C C . GLN B 1 151 ? -14.922 -13.125 -9.453 1 46.12 151 GLN B C 1
ATOM 2517 O O . GLN B 1 151 ? -15.602 -13.43 -8.469 1 46.12 151 GLN B O 1
ATOM 2522 N N . PHE B 1 152 ? -13.852 -13.633 -9.867 1 42.12 152 PHE B N 1
ATOM 2523 C CA . PHE B 1 152 ? -13.141 -14.398 -8.844 1 42.12 152 PHE B CA 1
ATOM 2524 C C . PHE B 1 152 ? -12.977 -13.578 -7.574 1 42.12 152 PHE B C 1
ATOM 2526 O O . PHE B 1 152 ? -13.219 -14.07 -6.473 1 42.12 152 PHE B O 1
ATOM 2533 N N . VAL B 1 153 ? -12.641 -12.367 -7.922 1 42.84 153 VAL B N 1
ATOM 2534 C CA . VAL B 1 153 ? -12.523 -11.375 -6.859 1 42.84 153 VAL B CA 1
ATOM 2535 C C . VAL B 1 153 ? -13.922 -10.977 -6.371 1 42.84 153 VAL B C 1
ATOM 2537 O O . VAL B 1 153 ? -14.141 -10.812 -5.172 1 42.84 153 VAL B O 1
ATOM 2540 N N . GLN B 1 154 ? -14.828 -10.898 -7.312 1 39.94 154 GLN B N 1
ATOM 2541 C CA . GLN B 1 154 ? -16.234 -10.617 -7.008 1 39.94 154 GLN B CA 1
ATOM 2542 C C . GLN B 1 154 ? -16.875 -11.789 -6.289 1 39.94 154 GLN B C 1
ATOM 2544 O O . GLN B 1 154 ? -17.75 -11.602 -5.438 1 39.94 154 GLN B O 1
ATOM 2549 N N . ASN B 1 155 ? -16.797 -12.906 -6.828 1 35.94 155 ASN B N 1
ATOM 2550 C CA . ASN B 1 155 ? -17.438 -14.07 -6.223 1 35.94 155 ASN B CA 1
ATOM 2551 C C . ASN B 1 155 ? -16.906 -14.328 -4.816 1 35.94 155 ASN B C 1
ATOM 2553 O O . ASN B 1 155 ? -17.453 -15.148 -4.082 1 35.94 155 ASN B O 1
ATOM 2557 N N . ILE B 1 156 ? -15.961 -14.031 -4.629 1 34.44 156 ILE B N 1
ATOM 2558 C CA . ILE B 1 156 ? -15.492 -14.023 -3.25 1 34.44 156 ILE B CA 1
ATOM 2559 C C . ILE B 1 156 ? -16.266 -12.977 -2.445 1 34.44 156 ILE B C 1
ATOM 2561 O O . ILE B 1 156 ? -16.266 -13.016 -1.213 1 34.44 156 ILE B O 1
ATOM 2565 N N . SER B 1 157 ? -17.016 -12.086 -3.078 1 26.7 157 SER B N 1
ATOM 2566 C CA . SER B 1 157 ? -18.031 -11.305 -2.393 1 26.7 157 SER B CA 1
ATOM 2567 C C . SER B 1 157 ? -19.266 -12.156 -2.105 1 26.7 157 SER B C 1
ATOM 2569 O O . SER B 1 157 ? -19.656 -13 -2.916 1 26.7 157 SER B O 1
#

Radius of gyration: 20.45 Å; Cα contacts (8 Å, |Δi|>4): 723; chains: 2; bounding box: 36×64×50 Å

InterPro domains:
  IPR029063 S-adenosyl-L-methionine-dependent methyltransferase superfamily [G3DSA:3.40.50.150] (1-156)
  IPR029063 S-adenosyl-L-methionine-dependent methyltransferase superfamily [SSF53335] (2-140)

pLDDT: mean 72.31, std 21.96, range [26.7, 98.5]

Nearest PDB structures (foldseek):
  5wcj-assembly1_A  TM=5.903E-01  e=1.912E-05  Homo sapiens
  3te6-assembly1_A  TM=3.710E-01  e=4.388E-01  Saccharomyces cerevisiae S288C
  4u7t-assembly1_B  TM=3.749E-01  e=1.106E+00  Homo sapiens
  3w78-assembly2_D  TM=3.130E-01  e=1.877E+00  Bacillus sp. B29
  3w77-assembly1_B  TM=3.192E-01  e=2.142E+00  Bacillus sp. B29

Organism: NCBI:txid53326